Protein AF-A0A6J7KGW5-F1 (afdb_monomer_lite)

Structure (mmCIF, N/CA/C/O backbone):
data_AF-A0A6J7KGW5-F1
#
_entry.id   AF-A0A6J7KGW5-F1
#
loop_
_atom_site.group_PDB
_atom_site.id
_atom_site.type_symbol
_atom_site.label_atom_id
_atom_site.label_alt_id
_atom_site.label_comp_id
_atom_site.label_asym_id
_atom_site.label_entity_id
_atom_site.label_seq_id
_atom_site.pdbx_PDB_ins_code
_atom_site.Cartn_x
_atom_site.Cartn_y
_atom_site.Cartn_z
_atom_site.occupancy
_atom_site.B_iso_or_equiv
_atom_site.auth_seq_id
_atom_site.auth_comp_id
_atom_site.auth_asym_id
_atom_site.auth_atom_id
_atom_site.pdbx_PDB_model_num
ATOM 1 N N . MET A 1 1 ? -22.410 79.101 41.604 1.00 60.72 1 MET A N 1
ATOM 2 C CA . MET A 1 1 ? -22.962 78.493 40.372 1.00 60.72 1 MET A CA 1
ATOM 3 C C . MET A 1 1 ? -22.024 77.463 39.738 1.00 60.72 1 MET A C 1
ATOM 5 O O . MET A 1 1 ? -22.502 76.383 39.447 1.00 60.72 1 MET A O 1
ATOM 9 N N . ARG A 1 2 ? -20.712 77.717 39.563 1.00 76.88 2 ARG A N 1
ATOM 10 C CA . ARG A 1 2 ? -19.770 76.669 39.092 1.00 76.88 2 ARG A CA 1
ATOM 11 C C . ARG A 1 2 ? -19.649 75.485 40.059 1.00 76.88 2 ARG A C 1
ATOM 13 O O . ARG A 1 2 ? -19.943 74.375 39.657 1.00 76.88 2 ARG A O 1
ATOM 20 N N . ALA A 1 3 ? -19.387 75.747 41.342 1.00 75.19 3 ALA A N 1
ATOM 21 C CA . ALA A 1 3 ? -19.263 74.692 42.358 1.00 75.19 3 ALA A CA 1
ATOM 22 C C . ALA A 1 3 ? -20.483 73.750 42.424 1.00 75.19 3 ALA A C 1
ATOM 24 O O . ALA A 1 3 ? -20.328 72.540 42.461 1.00 75.19 3 ALA A O 1
ATOM 25 N N . THR A 1 4 ? -21.697 74.298 42.339 1.00 68.81 4 THR A N 1
ATOM 26 C CA . THR A 1 4 ? -22.945 73.517 42.325 1.00 68.81 4 THR A CA 1
ATOM 27 C C . THR A 1 4 ? -23.130 72.702 41.039 1.00 68.81 4 THR A C 1
ATOM 29 O O . THR A 1 4 ? -23.738 71.639 41.068 1.00 68.81 4 THR A O 1
ATOM 32 N N . VAL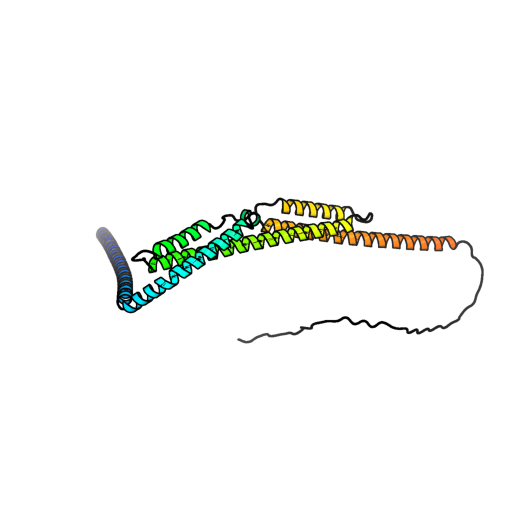 A 1 5 ? -22.616 73.185 39.902 1.00 78.00 5 VAL A N 1
ATOM 33 C CA . VAL A 1 5 ? -22.630 72.445 38.627 1.00 78.00 5 VAL A CA 1
ATOM 34 C C . VAL A 1 5 ? -21.581 71.332 38.6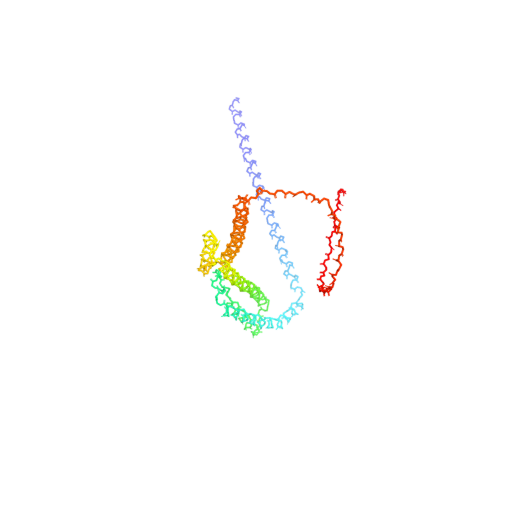39 1.00 78.00 5 VAL A C 1
ATOM 36 O O . VAL A 1 5 ? -21.865 70.229 38.177 1.00 78.00 5 VAL A O 1
ATOM 39 N N . ASP A 1 6 ? -20.406 71.587 39.212 1.00 76.69 6 ASP A N 1
ATOM 40 C CA . ASP A 1 6 ? -19.336 70.598 39.352 1.00 76.69 6 ASP A CA 1
ATOM 41 C C . ASP A 1 6 ? -19.744 69.473 40.316 1.00 76.69 6 ASP A C 1
ATOM 43 O O . ASP A 1 6 ? -19.546 68.296 40.016 1.00 76.69 6 ASP A O 1
ATOM 47 N N . GLU A 1 7 ? -20.404 69.814 41.426 1.00 75.25 7 GLU A N 1
ATOM 48 C CA . GLU A 1 7 ? -20.955 68.853 42.386 1.00 75.25 7 GLU A CA 1
ATOM 49 C C . GLU A 1 7 ? -22.089 68.015 41.773 1.00 75.25 7 GLU A C 1
ATOM 51 O O . GLU A 1 7 ? -22.083 66.789 41.886 1.00 75.25 7 GLU A O 1
ATOM 56 N N . ALA A 1 8 ? -23.008 68.639 41.025 1.00 77.81 8 ALA A N 1
ATOM 57 C CA . ALA A 1 8 ? -24.052 67.919 40.294 1.00 77.81 8 ALA A CA 1
ATOM 58 C C . ALA A 1 8 ? -23.476 66.997 39.199 1.00 77.81 8 ALA A C 1
ATOM 60 O O . ALA A 1 8 ? -23.967 65.886 38.996 1.00 77.81 8 ALA A O 1
ATOM 61 N N . SER A 1 9 ? -22.413 67.428 38.512 1.00 83.25 9 SER A N 1
ATOM 62 C CA . SER A 1 9 ? -21.695 66.623 37.517 1.00 83.25 9 SER A CA 1
ATOM 63 C C . SER A 1 9 ? -21.001 65.415 38.158 1.00 83.25 9 SER A C 1
ATOM 65 O O . SER A 1 9 ? -21.116 64.292 37.661 1.00 83.25 9 SER A O 1
ATOM 67 N N . ALA A 1 10 ? -20.345 65.614 39.306 1.00 81.38 10 ALA A N 1
ATOM 68 C CA . ALA A 1 10 ? -19.720 64.542 40.074 1.00 81.38 10 ALA A CA 1
ATOM 69 C C . ALA A 1 10 ? -20.755 63.532 40.597 1.00 81.38 10 ALA A C 1
ATOM 71 O O . ALA A 1 10 ? -20.559 62.326 40.441 1.00 81.38 10 ALA A O 1
ATOM 72 N N . ALA A 1 11 ? -21.883 64.009 41.135 1.00 81.50 11 ALA A N 1
ATOM 73 C CA . ALA A 1 11 ? -22.979 63.162 41.602 1.00 81.50 11 ALA A CA 1
ATOM 74 C C . ALA A 1 11 ? -23.603 62.344 40.460 1.00 81.50 11 ALA A C 1
ATOM 76 O O . ALA A 1 11 ? -23.827 61.143 40.613 1.00 81.50 11 ALA A O 1
ATOM 77 N N . ARG A 1 12 ? -23.812 62.953 39.284 1.00 87.06 12 ARG A N 1
ATOM 78 C CA . ARG A 1 12 ? -24.301 62.242 38.094 1.00 87.06 12 ARG A CA 1
ATOM 79 C C . ARG A 1 12 ? -23.320 61.164 37.638 1.00 87.06 12 ARG A C 1
ATOM 81 O O . ARG A 1 12 ? -23.732 60.039 37.390 1.00 87.06 12 ARG A O 1
ATOM 88 N N . LYS A 1 13 ? -22.020 61.471 37.594 1.00 87.19 13 LYS A N 1
ATOM 89 C CA . LYS A 1 13 ? -20.984 60.493 37.233 1.00 87.19 13 LYS A CA 1
ATOM 90 C C . LYS A 1 13 ? -20.915 59.329 38.231 1.00 87.19 13 LYS A C 1
ATOM 92 O O . LYS A 1 13 ? -20.698 58.192 37.816 1.00 87.19 13 LYS A O 1
ATOM 97 N N . ALA A 1 14 ? -21.108 59.601 39.523 1.00 80.94 14 ALA A N 1
ATOM 98 C CA . ALA A 1 14 ? -21.176 58.571 40.557 1.00 80.94 14 ALA A CA 1
ATOM 99 C C . ALA A 1 14 ? -22.422 57.681 40.400 1.00 80.94 14 ALA A C 1
ATOM 101 O O . ALA A 1 14 ? -22.305 56.460 40.477 1.00 80.94 14 ALA A O 1
ATOM 102 N N . LEU A 1 15 ? -23.586 58.274 40.108 1.00 83.19 15 LEU A N 1
ATOM 103 C CA . LEU A 1 15 ? -24.822 57.536 39.839 1.00 83.19 15 LEU A CA 1
ATOM 104 C C . LEU A 1 15 ? -24.700 56.669 38.579 1.00 83.19 15 LEU A C 1
ATOM 106 O O . LEU A 1 15 ? -25.031 55.488 38.628 1.00 83.19 15 LEU A O 1
ATOM 110 N N . ASP A 1 16 ? -24.156 57.213 37.487 1.00 87.12 16 ASP A N 1
ATOM 111 C CA . ASP A 1 16 ? -23.898 56.463 36.251 1.00 87.12 16 ASP A CA 1
ATOM 112 C C . ASP A 1 16 ? -22.932 55.287 36.505 1.00 87.12 16 ASP A C 1
ATOM 114 O O . ASP A 1 16 ? -23.096 54.206 35.940 1.00 87.12 16 ASP A O 1
ATOM 118 N N . GLY A 1 17 ? -21.933 55.468 37.378 1.00 84.69 17 GLY A N 1
ATOM 119 C CA . GLY A 1 17 ? -21.020 54.403 37.804 1.00 84.69 17 GLY A CA 1
ATOM 120 C C . GLY A 1 17 ? -21.699 53.311 38.642 1.00 84.69 17 GLY A C 1
ATOM 121 O O . GLY A 1 17 ? -21.445 52.121 38.431 1.00 84.69 17 GLY A O 1
ATOM 122 N N . ALA A 1 18 ? -22.591 53.697 39.558 1.00 79.44 18 ALA A N 1
ATOM 123 C CA . ALA A 1 18 ? -23.379 52.757 40.352 1.00 79.44 18 ALA A CA 1
ATOM 124 C C . ALA A 1 18 ? -24.372 51.972 39.477 1.00 79.44 18 ALA A C 1
ATOM 126 O O . ALA A 1 18 ? -24.459 50.754 39.614 1.00 79.44 18 ALA A O 1
ATOM 127 N N . LEU A 1 19 ? -25.050 52.639 38.532 1.00 81.31 19 LEU A N 1
ATOM 128 C CA . LEU A 1 19 ? -25.966 52.000 37.582 1.00 81.31 19 LEU A CA 1
ATOM 129 C C . LEU A 1 19 ? -25.245 50.977 36.699 1.00 81.31 19 LEU A C 1
ATOM 131 O O . LEU A 1 19 ? -25.707 49.845 36.619 1.00 81.31 19 LEU A O 1
ATOM 135 N N . ARG A 1 20 ? -24.069 51.306 36.140 1.00 84.00 20 ARG A N 1
ATOM 136 C CA . ARG A 1 20 ? -23.270 50.330 35.369 1.00 84.00 20 ARG A CA 1
ATOM 137 C C . ARG A 1 20 ? -22.837 49.125 36.205 1.00 84.00 20 ARG A C 1
ATOM 139 O O . ARG A 1 20 ? -22.854 48.006 35.706 1.00 84.00 20 ARG A O 1
ATOM 146 N N . THR A 1 21 ? -22.459 49.337 37.470 1.00 78.25 21 THR A N 1
ATOM 147 C CA . THR A 1 21 ? -22.111 48.235 38.387 1.00 78.25 21 THR A CA 1
ATOM 148 C C . THR A 1 21 ? -23.323 47.334 38.650 1.00 78.25 21 THR A C 1
ATOM 150 O O . THR A 1 21 ? -23.193 46.111 38.616 1.00 78.25 21 THR A O 1
ATOM 153 N N . ILE A 1 22 ? -24.507 47.921 38.866 1.00 78.88 22 ILE A N 1
ATOM 154 C CA . ILE A 1 22 ? -25.760 47.172 39.047 1.00 78.88 22 ILE A CA 1
ATOM 155 C C . ILE A 1 22 ? -26.104 46.390 37.771 1.00 78.88 22 ILE A C 1
ATOM 157 O O . ILE A 1 22 ? -26.318 45.187 37.861 1.00 78.88 22 ILE A O 1
ATOM 161 N N . GLU A 1 23 ? -26.069 47.020 36.592 1.00 84.44 23 GLU A N 1
ATOM 162 C CA . GLU A 1 23 ? -26.310 46.363 35.295 1.00 84.44 23 GLU A CA 1
ATOM 163 C C . GLU A 1 23 ? -25.348 45.188 35.053 1.00 84.44 23 GLU A C 1
ATOM 165 O O . GLU A 1 23 ? -25.766 44.112 34.619 1.00 84.44 23 GLU A O 1
ATOM 170 N N . GLN A 1 24 ? -24.063 45.356 35.385 1.00 85.00 24 GLN A N 1
ATOM 171 C CA . GLN A 1 24 ? -23.063 44.296 35.265 1.00 85.00 24 GLN A CA 1
ATOM 172 C C . GLN A 1 24 ? -23.335 43.136 36.235 1.00 85.00 24 GLN A C 1
ATOM 174 O O . GLN A 1 24 ? -23.212 41.974 35.847 1.00 85.00 24 GLN A O 1
ATOM 179 N N . HIS A 1 25 ? -23.729 43.425 37.480 1.00 85.06 25 HIS A N 1
ATOM 180 C CA . HIS A 1 25 ? -24.100 42.394 38.453 1.00 85.06 25 HIS A CA 1
ATOM 181 C C . HIS A 1 25 ? -25.365 41.633 38.034 1.00 85.06 25 HIS A C 1
ATOM 183 O O . HIS A 1 25 ? -25.385 40.408 38.141 1.00 85.06 25 HIS A O 1
ATOM 189 N N . THR A 1 26 ? -26.387 42.319 37.512 1.00 88.44 26 THR A N 1
ATOM 190 C CA . THR A 1 26 ? -27.606 41.673 36.999 1.00 88.44 26 THR A CA 1
ATOM 191 C C . THR A 1 26 ? -27.295 40.785 35.792 1.00 88.44 26 THR A C 1
ATOM 193 O O . THR A 1 26 ? -27.711 39.633 35.772 1.00 88.44 26 THR A O 1
ATOM 196 N N . SER A 1 27 ? -26.463 41.252 34.854 1.00 90.25 27 SER A N 1
ATOM 197 C CA . SER A 1 27 ? -26.022 40.457 33.697 1.00 90.25 27 SER A CA 1
ATOM 198 C C . SER A 1 27 ? -25.257 39.187 34.099 1.00 90.25 27 SER A C 1
ATOM 200 O O . SER A 1 27 ? -25.511 38.108 33.562 1.00 90.25 27 SER A O 1
ATOM 202 N N . MET A 1 28 ? -24.359 39.270 35.091 1.00 89.38 28 MET A N 1
ATOM 203 C CA . MET A 1 28 ? -23.680 38.079 35.621 1.00 89.38 28 MET A CA 1
ATOM 204 C C . MET A 1 28 ? -24.651 37.113 36.308 1.00 89.38 28 MET A C 1
ATOM 206 O O . MET A 1 28 ? -24.519 35.903 36.131 1.00 89.38 28 MET A O 1
ATOM 210 N N . ALA A 1 29 ? -25.624 37.624 37.069 1.00 90.94 29 ALA A N 1
ATOM 211 C CA . ALA A 1 29 ? -26.639 36.796 37.714 1.00 90.94 29 ALA A CA 1
ATOM 212 C C . ALA A 1 29 ? -27.518 36.066 36.680 1.00 90.94 29 ALA A C 1
ATOM 214 O O . ALA A 1 29 ? -27.768 34.871 36.835 1.00 90.94 29 ALA A O 1
ATOM 215 N N . ASP A 1 30 ? -27.903 36.737 35.590 1.00 91.50 30 ASP A N 1
ATOM 216 C CA . ASP A 1 30 ? -28.665 36.135 34.490 1.00 91.50 30 ASP A CA 1
ATOM 217 C C . ASP A 1 30 ? -27.866 35.032 33.779 1.00 91.50 30 ASP A C 1
ATOM 219 O O . ASP A 1 30 ? -28.397 33.951 33.514 1.00 91.50 30 ASP A O 1
ATOM 223 N N . GLN A 1 31 ? -26.569 35.251 33.525 1.00 89.81 31 GLN A N 1
ATOM 224 C CA . GLN A 1 31 ? -25.685 34.230 32.945 1.00 89.81 31 GLN A CA 1
ATOM 225 C C . GLN A 1 31 ? -25.512 33.020 33.870 1.00 89.81 31 GLN A C 1
ATOM 227 O O . GLN A 1 31 ? -25.557 31.877 33.411 1.00 89.81 31 GLN A O 1
ATOM 232 N N . GLN A 1 32 ? -25.341 33.249 35.175 1.00 90.06 32 GLN A N 1
ATOM 233 C CA . GLN A 1 32 ? -25.254 32.172 36.163 1.00 90.06 32 GLN A CA 1
ATOM 234 C C . GLN A 1 32 ? -26.563 31.381 36.247 1.00 90.06 32 GLN A C 1
ATOM 236 O O . GLN A 1 32 ? -26.523 30.153 36.305 1.00 90.06 32 GLN A O 1
ATOM 241 N N . PHE A 1 33 ? -27.717 32.053 36.194 1.00 90.69 33 PHE A N 1
ATOM 242 C CA . PHE A 1 33 ? -29.021 31.392 36.191 1.00 90.69 33 PHE A CA 1
ATOM 243 C C . PHE A 1 33 ? -29.258 30.584 34.908 1.00 90.69 33 PHE A C 1
ATOM 245 O O . PHE A 1 33 ? -29.738 29.452 34.976 1.00 90.69 33 PHE A O 1
ATOM 252 N N . ALA A 1 34 ? -28.881 31.123 33.743 1.00 90.81 34 ALA A N 1
ATOM 253 C CA . ALA A 1 34 ? -28.948 30.407 32.470 1.00 90.81 34 ALA A CA 1
ATOM 254 C C . ALA A 1 34 ? -28.090 29.133 32.500 1.00 90.81 34 ALA A C 1
ATOM 256 O O . ALA A 1 34 ? -28.594 28.049 32.205 1.00 90.81 34 ALA A O 1
ATOM 257 N N . ARG A 1 35 ? -26.840 29.241 32.966 1.00 87.12 35 ARG A N 1
ATOM 258 C CA . ARG A 1 35 ? -25.939 28.095 33.135 1.00 87.12 35 ARG A CA 1
ATOM 259 C C . ARG A 1 35 ? -26.492 27.064 34.120 1.00 87.12 35 ARG A C 1
ATOM 261 O O . ARG A 1 35 ? -26.498 25.878 33.813 1.00 87.12 35 ARG A O 1
ATOM 268 N N . ALA A 1 36 ? -27.016 27.497 35.266 1.00 85.00 36 ALA A N 1
ATOM 269 C CA . ALA A 1 36 ? -27.632 26.594 36.237 1.00 85.00 36 ALA A CA 1
ATOM 270 C C . ALA A 1 36 ? -28.849 25.858 35.648 1.00 85.00 36 ALA A C 1
ATOM 272 O O . ALA A 1 36 ? -29.070 24.685 35.941 1.00 85.00 36 ALA A O 1
ATOM 273 N N . ARG A 1 37 ? -29.633 26.519 34.787 1.00 90.44 37 ARG A N 1
ATOM 274 C CA . ARG A 1 37 ? -30.780 25.907 34.102 1.00 90.44 37 ARG A CA 1
ATOM 275 C C . ARG A 1 37 ? -30.350 24.893 33.039 1.00 90.44 37 ARG A C 1
ATOM 277 O O . ARG A 1 37 ? -31.006 23.858 32.907 1.00 90.44 37 ARG A O 1
ATOM 284 N N . GLU A 1 38 ? -29.269 25.158 32.309 1.00 86.88 38 GLU A N 1
ATOM 285 C CA . GLU A 1 38 ? -28.652 24.188 31.394 1.00 86.88 38 GLU A CA 1
ATOM 286 C C . GLU A 1 38 ? -28.118 22.969 32.156 1.00 86.88 38 GLU A C 1
ATOM 288 O O . GLU A 1 38 ? -28.452 21.839 31.804 1.00 86.88 38 GLU A O 1
ATOM 293 N N . GLU A 1 39 ? -27.380 23.189 33.248 1.00 82.38 39 GLU A N 1
ATOM 294 C CA . GLU A 1 39 ? -26.863 22.123 34.115 1.00 82.38 39 GLU A CA 1
ATOM 295 C C . GLU A 1 39 ? -28.003 21.279 34.715 1.00 82.38 39 GLU A C 1
ATOM 297 O O . GLU A 1 39 ? -27.936 20.050 34.693 1.00 82.38 39 GLU A O 1
ATOM 302 N N . LEU A 1 40 ? -29.095 21.908 35.168 1.00 84.25 40 LEU A N 1
ATOM 303 C CA . LEU A 1 40 ? -30.279 21.205 35.673 1.00 84.25 40 LEU A CA 1
ATOM 304 C C . LEU A 1 40 ? -30.985 20.399 34.573 1.00 84.25 40 LEU A C 1
ATOM 306 O O . LEU A 1 40 ? -31.406 19.271 34.813 1.00 84.25 40 LEU A O 1
ATOM 310 N N . THR A 1 41 ? -31.092 20.945 33.359 1.00 86.06 41 THR A N 1
ATOM 311 C CA . THR A 1 41 ? -31.700 20.240 32.217 1.00 86.06 41 THR A CA 1
ATOM 312 C C . THR A 1 41 ? -30.862 19.025 31.817 1.00 86.06 41 THR A C 1
ATOM 314 O O . THR A 1 41 ? -31.415 17.946 31.607 1.00 86.06 41 THR A O 1
ATOM 317 N N . ALA A 1 42 ? -29.534 19.162 31.778 1.00 77.69 42 ALA A N 1
ATOM 318 C CA . ALA A 1 42 ? -28.619 18.052 31.525 1.00 77.69 42 ALA A CA 1
ATOM 319 C C . ALA A 1 42 ? -28.695 16.984 32.631 1.00 77.69 42 ALA A C 1
ATOM 321 O O . ALA A 1 42 ? -28.723 15.786 32.342 1.00 77.69 42 ALA A O 1
ATOM 322 N N . ALA A 1 43 ? -28.795 17.402 33.897 1.00 75.62 43 ALA A N 1
ATOM 323 C CA . ALA A 1 43 ? -28.973 16.491 35.025 1.00 75.62 43 ALA A CA 1
ATOM 324 C C . ALA A 1 43 ? -30.314 15.738 34.956 1.00 75.62 43 ALA A C 1
ATOM 326 O O . ALA A 1 43 ? -30.339 14.528 35.172 1.00 75.62 43 ALA A O 1
ATOM 327 N N . GLN A 1 44 ? -31.406 16.423 34.599 1.00 83.00 44 GLN A N 1
ATOM 328 C CA . GLN A 1 44 ? -32.729 15.821 34.414 1.00 83.00 44 GLN A CA 1
ATOM 329 C C . GLN A 1 44 ? -32.704 14.771 33.295 1.00 83.00 44 GLN A C 1
ATOM 331 O O . GLN A 1 44 ? -33.137 13.643 33.504 1.00 83.00 44 GLN A O 1
ATOM 336 N N . GLN A 1 45 ? -32.121 15.102 32.138 1.00 77.56 45 GLN A N 1
ATOM 337 C CA . GLN A 1 45 ? -31.979 14.167 31.016 1.00 77.56 45 GLN A CA 1
ATOM 338 C C . GLN A 1 45 ? -31.144 12.935 31.391 1.00 77.56 45 GLN A C 1
ATOM 340 O O . GLN A 1 45 ? -31.488 11.814 31.017 1.00 77.56 45 GLN A O 1
ATOM 345 N N . SER A 1 46 ? -30.071 13.125 32.164 1.00 73.25 46 SER A N 1
ATOM 346 C CA . SER A 1 46 ? -29.262 12.024 32.696 1.00 73.25 46 SER A CA 1
ATOM 347 C C . SER A 1 46 ? -30.070 11.136 33.652 1.00 73.25 46 SER A C 1
ATOM 349 O O . SER A 1 46 ? -30.045 9.909 33.537 1.00 73.25 46 SER A O 1
ATOM 351 N N . ALA A 1 47 ? -30.851 11.737 34.554 1.00 69.44 47 ALA A N 1
ATOM 352 C CA . ALA A 1 47 ? -31.710 11.008 35.483 1.00 69.44 47 ALA A CA 1
ATOM 353 C C . ALA A 1 47 ? -32.810 10.213 34.759 1.00 69.44 47 ALA A C 1
ATOM 355 O O . ALA A 1 47 ? -33.018 9.041 35.077 1.00 69.44 47 ALA A O 1
ATOM 356 N N . ASP A 1 48 ? -33.457 10.804 33.753 1.00 73.94 48 ASP A N 1
ATOM 357 C CA . ASP A 1 48 ? -34.481 10.140 32.942 1.00 73.94 48 ASP A CA 1
ATOM 358 C C . ASP A 1 48 ? -33.891 8.969 32.142 1.00 73.94 48 ASP A C 1
ATOM 360 O O . ASP A 1 48 ? -34.504 7.904 32.058 1.00 73.94 48 ASP A O 1
ATOM 364 N N . ALA A 1 49 ? -32.665 9.107 31.625 1.00 69.62 49 ALA A N 1
ATOM 365 C CA . ALA A 1 49 ? -31.954 8.015 30.961 1.00 69.62 49 ALA A CA 1
ATOM 366 C C . ALA A 1 49 ? -31.640 6.855 31.926 1.00 69.62 49 ALA A C 1
ATOM 368 O O . ALA A 1 49 ? -31.821 5.684 31.577 1.00 69.62 49 ALA A O 1
ATOM 369 N N . VAL A 1 50 ? -31.222 7.160 33.160 1.00 70.94 50 VAL A N 1
ATOM 370 C CA . VAL A 1 50 ? -31.001 6.148 34.208 1.00 70.94 50 VAL A CA 1
ATOM 371 C C . VAL A 1 50 ? -32.317 5.472 34.603 1.00 70.94 50 VAL A C 1
ATOM 373 O O . VAL A 1 50 ? -32.359 4.246 34.718 1.00 70.94 50 VAL A O 1
ATOM 376 N N . ALA A 1 51 ? -33.398 6.238 34.763 1.00 70.94 51 ALA A N 1
ATOM 377 C CA . ALA A 1 51 ? -34.719 5.718 35.105 1.00 70.94 51 ALA A CA 1
ATOM 378 C C . ALA A 1 51 ? -35.286 4.820 33.994 1.00 70.94 51 ALA A C 1
ATOM 380 O O . ALA A 1 51 ? -35.761 3.722 34.281 1.00 70.94 51 ALA A O 1
ATOM 381 N N . ALA A 1 52 ? -35.164 5.225 32.727 1.00 73.94 52 ALA A N 1
ATOM 382 C CA . ALA A 1 52 ? -35.551 4.413 31.575 1.00 73.94 52 ALA A CA 1
ATOM 383 C C . ALA A 1 52 ? -34.725 3.117 31.486 1.00 73.94 52 ALA A C 1
ATOM 385 O O . ALA A 1 52 ? -35.275 2.039 31.257 1.00 73.94 52 ALA A O 1
ATOM 386 N N . GLY A 1 53 ? -33.416 3.190 31.753 1.00 66.69 53 GLY A N 1
ATOM 387 C CA . GLY A 1 53 ? -32.545 2.014 31.827 1.00 66.69 53 GLY A CA 1
ATOM 388 C C . GLY A 1 53 ? -32.874 1.074 32.995 1.00 66.69 53 GLY A C 1
ATOM 389 O O . GLY A 1 53 ? -32.663 -0.137 32.895 1.00 66.69 53 GLY A O 1
ATOM 390 N N . ALA A 1 54 ? -33.412 1.608 34.094 1.00 69.38 54 ALA A N 1
ATOM 391 C CA . ALA A 1 54 ? -33.863 0.836 35.249 1.00 69.38 54 ALA A CA 1
ATOM 392 C C . ALA A 1 54 ? -35.280 0.258 35.077 1.00 69.38 54 ALA A C 1
ATOM 394 O O . ALA A 1 54 ? -35.596 -0.759 35.694 1.00 69.38 54 ALA A O 1
ATOM 395 N N . ALA A 1 55 ? -36.118 0.862 34.229 1.00 72.00 55 ALA A N 1
ATOM 396 C CA . ALA A 1 55 ? -37.516 0.473 34.027 1.00 72.00 55 ALA A CA 1
ATOM 397 C C . ALA A 1 55 ? -37.690 -0.894 33.339 1.00 72.00 55 ALA A C 1
ATOM 399 O O . ALA A 1 55 ? -38.767 -1.489 33.414 1.00 72.00 55 ALA A O 1
ATOM 400 N N . HIS A 1 56 ? -36.640 -1.430 32.709 1.00 82.12 56 HIS A N 1
ATOM 401 C CA . HIS A 1 56 ? -36.709 -2.687 31.959 1.00 82.12 56 HIS A CA 1
ATOM 402 C C . HIS A 1 56 ? -35.665 -3.721 32.412 1.00 82.12 56 HIS A C 1
ATOM 404 O O . HIS A 1 56 ? -34.806 -4.135 31.627 1.00 82.12 56 HIS A O 1
ATOM 410 N N . PRO A 1 57 ? -35.747 -4.213 33.663 1.00 84.81 57 PRO A N 1
ATOM 411 C CA . PRO A 1 57 ? -34.824 -5.229 34.166 1.00 84.81 57 PRO A CA 1
ATOM 412 C C . PRO A 1 57 ? -34.881 -6.522 33.339 1.00 84.81 57 PRO A C 1
ATOM 414 O O . PRO A 1 57 ? -33.855 -7.170 33.158 1.00 84.81 57 PRO A O 1
ATOM 417 N N . ALA A 1 58 ? -36.047 -6.867 32.781 1.00 84.69 58 ALA A N 1
ATOM 418 C CA . ALA A 1 58 ? -36.203 -8.021 31.896 1.00 84.69 58 ALA A CA 1
ATOM 419 C C . ALA A 1 58 ? -35.349 -7.900 30.620 1.00 84.69 58 ALA A C 1
ATOM 421 O O . ALA A 1 58 ? -34.612 -8.832 30.304 1.00 84.69 58 ALA A O 1
ATOM 422 N N . LEU A 1 59 ? -35.367 -6.736 29.955 1.00 86.81 59 LEU A N 1
ATOM 423 C CA . LEU A 1 59 ? -34.537 -6.478 28.769 1.00 86.81 59 LEU A CA 1
ATOM 424 C C . LEU A 1 59 ? -33.048 -6.522 29.112 1.00 86.81 59 LEU A C 1
ATOM 426 O O . LEU A 1 59 ? -32.251 -7.069 28.358 1.00 86.81 59 LEU A O 1
ATOM 430 N N . ARG A 1 60 ? -32.658 -6.001 30.281 1.00 87.38 60 ARG A N 1
ATOM 431 C CA . ARG A 1 60 ? -31.258 -6.046 30.720 1.00 87.38 60 ARG A CA 1
ATOM 432 C C . ARG A 1 60 ? -30.787 -7.469 31.010 1.00 87.38 60 ARG A C 1
ATOM 434 O O . ARG A 1 60 ? -29.659 -7.815 30.676 1.00 87.38 60 ARG A O 1
ATOM 441 N N . VAL A 1 61 ? -31.632 -8.307 31.612 1.00 91.12 61 VAL A N 1
ATOM 442 C CA . VAL A 1 61 ? -31.325 -9.733 31.814 1.00 91.12 61 VAL A CA 1
ATOM 443 C C . VAL A 1 61 ? -31.182 -10.450 30.473 1.00 91.12 61 VAL A C 1
ATOM 445 O O . VAL A 1 61 ? -30.262 -11.248 30.313 1.00 91.12 61 VAL A O 1
ATOM 448 N N . GLU A 1 62 ? -32.052 -10.156 29.510 1.00 93.56 62 GLU A N 1
ATOM 449 C CA . GLU A 1 62 ? -31.970 -10.711 28.158 1.00 93.56 62 GLU A CA 1
ATOM 450 C C . GLU A 1 62 ? -30.685 -10.277 27.438 1.00 93.56 62 GLU A C 1
ATOM 452 O O . GLU A 1 62 ? -29.954 -11.127 26.936 1.00 93.56 62 GLU A O 1
ATOM 457 N N . GLN A 1 63 ? -30.336 -8.988 27.494 1.00 93.38 63 GLN A N 1
ATOM 458 C CA . GLN A 1 63 ? -29.087 -8.460 26.943 1.00 93.38 63 GLN A CA 1
ATOM 459 C C . GLN A 1 63 ? -27.857 -9.130 27.569 1.00 93.38 63 GLN A C 1
ATOM 461 O O . GLN A 1 63 ? -26.955 -9.559 26.856 1.00 93.38 63 GLN A O 1
ATOM 466 N N . LEU A 1 64 ? -27.813 -9.261 28.899 1.00 94.19 64 LEU A N 1
ATOM 467 C CA . LEU A 1 64 ? -26.694 -9.915 29.584 1.00 94.19 64 LEU A CA 1
ATOM 468 C C . LEU A 1 64 ? -26.595 -11.405 29.229 1.00 94.19 64 LEU A C 1
ATOM 470 O O . LEU A 1 64 ? -25.489 -11.926 29.118 1.00 94.19 64 LEU A O 1
ATOM 474 N N . ARG A 1 65 ? -27.728 -12.091 29.024 1.00 95.75 65 ARG A N 1
ATOM 475 C CA . ARG A 1 65 ? -27.738 -13.479 28.534 1.00 95.75 65 ARG A CA 1
ATOM 476 C C . ARG A 1 65 ? -27.217 -13.582 27.106 1.00 95.75 65 ARG A C 1
ATOM 478 O O . ARG A 1 65 ? -26.465 -14.508 26.828 1.00 95.75 65 ARG A O 1
ATOM 485 N N . ALA A 1 66 ? -27.586 -12.649 26.230 1.00 96.94 66 ALA A N 1
ATOM 486 C CA . ALA A 1 66 ? -27.065 -12.603 24.868 1.00 96.94 66 ALA A CA 1
ATOM 487 C C . ALA A 1 66 ? -25.542 -12.392 24.866 1.00 96.94 66 ALA A C 1
ATOM 489 O O . ALA A 1 66 ? -24.820 -13.161 24.235 1.00 96.94 66 ALA A O 1
ATOM 490 N N . LEU A 1 67 ? -25.044 -11.432 25.654 1.00 96.75 67 LEU A N 1
ATOM 491 C CA . LEU A 1 67 ? -23.605 -11.174 25.791 1.00 96.75 67 LEU A CA 1
ATOM 492 C C . LEU A 1 67 ? -22.838 -12.370 26.364 1.00 96.75 67 LEU A C 1
ATOM 494 O O . LEU A 1 67 ? -21.734 -12.649 25.910 1.00 96.75 67 LEU A O 1
ATOM 498 N N . ALA A 1 68 ? -23.424 -13.114 27.306 1.00 96.81 68 ALA A N 1
ATOM 499 C CA . ALA A 1 68 ? -22.794 -14.308 27.869 1.00 96.81 68 ALA A CA 1
ATOM 500 C C . ALA A 1 68 ? -22.543 -15.422 26.833 1.00 96.81 68 ALA A C 1
ATOM 502 O O . ALA A 1 68 ? -21.691 -16.279 27.055 1.00 96.81 68 ALA A O 1
ATOM 503 N N . VAL A 1 69 ? -23.280 -15.417 25.717 1.00 97.75 69 VAL A N 1
ATOM 504 C CA . VAL A 1 69 ? -23.094 -16.354 24.600 1.00 97.75 69 VAL A CA 1
ATOM 505 C C . VAL A 1 69 ? -22.196 -15.756 23.514 1.00 97.75 69 VAL A C 1
ATOM 507 O O . VAL A 1 69 ? -21.324 -16.450 22.999 1.00 97.75 69 VAL A O 1
ATOM 510 N N . ASP A 1 70 ? -22.396 -14.482 23.170 1.00 97.56 70 ASP A N 1
ATOM 511 C CA . ASP A 1 70 ? -21.705 -13.817 22.056 1.00 97.56 70 ASP A CA 1
ATOM 512 C C . ASP A 1 70 ? -20.242 -13.462 22.371 1.00 97.56 70 ASP A C 1
ATOM 514 O O . ASP A 1 70 ? -19.354 -13.707 21.552 1.00 97.56 70 ASP A O 1
ATOM 518 N N . VAL A 1 71 ? -19.960 -12.938 23.571 1.00 96.81 71 VAL A N 1
ATOM 519 C CA . VAL A 1 71 ? -18.616 -12.458 23.943 1.00 96.81 71 VAL A CA 1
ATOM 520 C C . VAL A 1 71 ? -17.552 -13.561 23.825 1.00 96.81 71 VAL A C 1
ATOM 522 O O . VAL A 1 71 ? -16.545 -13.306 23.167 1.00 96.81 71 VAL A O 1
ATOM 525 N N . PRO A 1 72 ? -17.737 -14.792 24.350 1.00 98.06 72 PRO A N 1
ATOM 526 C CA . PRO A 1 72 ? -16.749 -15.862 24.171 1.00 98.06 72 PRO A CA 1
ATOM 527 C C . PRO A 1 72 ? -16.450 -16.178 22.697 1.00 98.06 72 PRO A C 1
ATOM 529 O O . PRO A 1 72 ? -15.290 -16.313 22.314 1.00 98.06 72 PRO A O 1
ATOM 532 N N . GLN A 1 73 ? -17.479 -16.216 21.844 1.00 97.88 73 GLN A N 1
ATOM 533 C CA . GLN A 1 73 ? -17.315 -16.484 20.409 1.00 97.88 73 GLN A CA 1
ATOM 534 C C . GLN A 1 73 ? -16.579 -15.349 19.688 1.00 97.88 73 GLN A C 1
ATOM 536 O O . GLN A 1 73 ? -15.846 -15.576 18.724 1.00 97.88 73 GLN A O 1
ATOM 541 N N . ARG A 1 74 ? -16.797 -14.102 20.109 1.00 98.12 74 ARG A N 1
ATOM 542 C CA . ARG A 1 74 ? -16.066 -12.940 19.591 1.00 98.12 74 ARG A CA 1
ATOM 543 C C . ARG A 1 74 ? -14.612 -12.932 20.046 1.00 98.12 74 ARG A C 1
ATOM 545 O O . ARG A 1 74 ? -13.747 -12.671 19.220 1.00 98.12 74 ARG A O 1
ATOM 552 N N . VAL A 1 75 ? -14.330 -13.309 21.295 1.00 98.19 75 VAL A N 1
ATOM 553 C CA . VAL A 1 75 ? -12.953 -13.471 21.789 1.00 98.19 75 VAL A CA 1
ATOM 554 C C . VAL A 1 75 ? -12.196 -14.502 20.954 1.00 98.19 75 VAL A C 1
ATOM 556 O O . VAL A 1 75 ? -11.112 -14.196 20.466 1.00 98.19 75 VAL A O 1
ATOM 559 N N . GLU A 1 76 ? -12.766 -15.690 20.729 1.00 98.06 76 GLU A N 1
ATOM 560 C CA . GLU A 1 76 ? -12.133 -16.722 19.894 1.00 98.06 76 GLU A CA 1
ATOM 561 C C . GLU A 1 76 ? -11.812 -16.197 18.487 1.00 98.06 76 GLU A C 1
ATOM 563 O O . GLU A 1 76 ? -10.691 -16.359 18.001 1.00 98.06 76 GLU A O 1
ATOM 568 N N . ARG A 1 77 ? -12.766 -15.501 17.851 1.00 98.25 77 ARG A N 1
ATOM 569 C CA . ARG A 1 77 ? -12.560 -14.874 16.536 1.00 98.25 77 ARG A CA 1
ATOM 570 C C . ARG A 1 77 ? -11.467 -13.807 16.559 1.00 98.25 77 ARG A C 1
ATOM 572 O O . ARG A 1 77 ? -10.627 -13.802 15.665 1.00 98.25 77 ARG A O 1
ATOM 579 N N . ALA A 1 78 ? -11.458 -12.934 17.564 1.00 97.75 78 ALA A N 1
ATOM 580 C CA . ALA A 1 78 ? -10.459 -11.879 17.707 1.00 97.75 78 ALA A CA 1
ATOM 581 C C . ALA A 1 78 ? -9.047 -12.452 17.909 1.00 97.75 78 ALA A C 1
ATOM 583 O O . ALA A 1 78 ? -8.094 -11.949 17.321 1.00 97.75 78 ALA A O 1
ATOM 584 N N . VAL A 1 79 ? -8.902 -13.537 18.678 1.00 98.31 79 VAL A N 1
ATOM 585 C CA . VAL A 1 79 ? -7.611 -14.219 18.866 1.00 98.31 79 VAL A CA 1
ATOM 586 C C . VAL A 1 79 ? -7.122 -14.849 17.562 1.00 98.31 79 VAL A C 1
ATOM 588 O O . VAL A 1 79 ? -5.964 -14.656 17.199 1.00 98.31 79 VAL A O 1
ATOM 591 N N . VAL A 1 80 ? -7.997 -15.547 16.829 1.00 98.31 80 VAL A N 1
ATOM 592 C CA . VAL A 1 80 ? -7.656 -16.129 15.517 1.00 98.31 80 VAL A CA 1
ATOM 593 C C . VAL A 1 80 ? -7.243 -15.044 14.520 1.00 98.31 80 VAL A C 1
ATOM 595 O O . VAL A 1 80 ? -6.260 -15.214 13.801 1.00 98.31 80 VAL A O 1
ATOM 598 N N . GLU A 1 81 ? -7.963 -13.922 14.489 1.00 98.31 81 GLU A N 1
ATOM 599 C CA . GLU A 1 81 ? -7.628 -12.779 13.637 1.00 98.31 81 GLU A CA 1
ATOM 600 C C . GLU A 1 81 ? -6.268 -12.177 14.018 1.00 98.31 81 GLU A C 1
ATOM 602 O O . GLU A 1 81 ? -5.435 -11.935 13.147 1.00 98.31 81 GLU A O 1
ATOM 607 N N . ALA A 1 82 ? -5.998 -11.992 15.312 1.00 98.31 82 ALA A N 1
ATOM 608 C CA . ALA A 1 82 ? -4.708 -11.499 15.780 1.00 98.31 82 ALA A CA 1
ATOM 609 C C . ALA A 1 82 ? -3.554 -12.441 15.393 1.00 98.31 82 ALA A C 1
ATOM 611 O O . ALA A 1 82 ? -2.519 -11.980 14.915 1.00 98.31 82 ALA A O 1
ATOM 612 N N . ASP A 1 83 ? -3.743 -13.757 15.531 1.00 98.25 83 ASP A N 1
ATOM 613 C CA . ASP A 1 83 ? -2.758 -14.760 15.113 1.00 98.25 83 ASP A CA 1
ATOM 614 C C . ASP A 1 83 ? -2.526 -14.730 13.591 1.00 98.25 83 ASP A C 1
ATOM 616 O O . ASP A 1 83 ? -1.385 -14.844 13.133 1.00 98.25 83 ASP A O 1
ATOM 620 N N . ALA A 1 84 ? -3.577 -14.506 12.794 1.00 98.25 84 ALA A N 1
ATOM 621 C CA . ALA A 1 84 ? -3.465 -14.358 11.345 1.00 98.25 84 ALA A CA 1
ATOM 622 C C . ALA A 1 84 ? -2.659 -13.108 10.948 1.00 98.25 84 ALA A C 1
ATOM 624 O O . ALA A 1 84 ? -1.737 -13.211 10.133 1.00 98.25 84 ALA A O 1
ATOM 625 N N . ILE A 1 85 ? -2.949 -11.951 11.557 1.00 98.06 85 ILE A N 1
ATOM 626 C CA . ILE A 1 85 ? -2.207 -10.704 11.305 1.00 98.06 85 ILE A CA 1
ATOM 627 C C . ILE A 1 85 ? -0.745 -10.869 11.745 1.00 98.06 85 ILE A C 1
ATOM 629 O O . ILE A 1 85 ? 0.170 -10.520 10.998 1.00 98.06 85 ILE A O 1
ATOM 633 N N . GLN A 1 86 ? -0.491 -11.466 12.914 1.00 98.19 86 GLN A N 1
ATOM 634 C CA . GLN A 1 86 ? 0.869 -11.751 13.381 1.00 98.19 86 GLN A CA 1
ATOM 635 C C . GLN A 1 86 ? 1.622 -12.679 12.412 1.00 98.19 86 GLN A C 1
ATOM 637 O O . GLN A 1 86 ? 2.817 -12.489 12.158 1.00 98.19 86 GLN A O 1
ATOM 642 N N . GLY A 1 87 ? 0.930 -13.661 11.827 1.00 98.12 87 GLY A N 1
ATOM 643 C CA . GLY A 1 87 ? 1.465 -14.509 10.766 1.00 98.12 87 GLY A CA 1
ATOM 644 C C . GLY A 1 87 ? 1.860 -13.716 9.515 1.00 98.12 87 GLY A C 1
ATOM 645 O O . GLY A 1 87 ? 2.949 -13.931 8.977 1.00 98.12 87 GLY A O 1
ATOM 646 N N . GLN A 1 88 ? 1.038 -12.755 9.079 1.00 98.19 88 GLN A N 1
ATOM 647 C CA . GLN A 1 88 ? 1.362 -11.866 7.953 1.00 98.19 88 GLN A CA 1
ATOM 648 C C . GLN A 1 88 ? 2.594 -10.997 8.241 1.00 98.19 88 GLN A C 1
ATOM 650 O O . GLN A 1 88 ? 3.515 -10.956 7.424 1.00 98.19 88 GLN A O 1
ATOM 655 N N . VAL A 1 89 ? 2.653 -10.374 9.423 1.00 97.81 89 VAL A N 1
ATOM 656 C CA . VAL A 1 89 ? 3.808 -9.578 9.880 1.00 97.81 89 VAL A CA 1
ATOM 657 C C . VAL A 1 89 ? 5.091 -10.417 9.857 1.00 97.81 89 VAL A C 1
ATOM 659 O O . VAL A 1 89 ? 6.120 -9.973 9.354 1.00 97.81 89 VAL A O 1
ATOM 662 N N . SER A 1 90 ? 5.025 -11.661 10.341 1.00 97.38 90 SER A N 1
ATOM 663 C CA . SER A 1 90 ? 6.190 -12.557 10.418 1.00 97.38 90 SER A CA 1
ATOM 664 C C . SER A 1 90 ? 6.644 -13.081 9.050 1.00 97.38 90 SER A C 1
ATOM 666 O O . SER A 1 90 ? 7.826 -13.360 8.858 1.00 97.38 90 SER A O 1
ATOM 668 N N . THR A 1 91 ? 5.720 -13.234 8.097 1.00 98.38 91 THR A N 1
ATOM 669 C CA . THR A 1 91 ? 6.014 -13.731 6.739 1.00 98.38 91 THR A CA 1
ATOM 670 C C . THR A 1 91 ? 6.522 -12.642 5.797 1.00 98.38 91 THR A C 1
ATOM 672 O O . THR A 1 91 ? 7.199 -12.967 4.824 1.00 98.38 91 THR A O 1
ATOM 675 N N . HIS A 1 92 ? 6.271 -11.364 6.102 1.00 98.19 92 HIS A N 1
ATOM 676 C CA . HIS A 1 92 ? 6.666 -10.224 5.267 1.00 98.19 92 HIS A CA 1
ATOM 677 C C . HIS A 1 92 ? 7.579 -9.237 6.016 1.00 98.19 92 HIS A C 1
ATOM 679 O O . HIS A 1 92 ? 7.286 -8.038 6.053 1.00 98.19 92 HIS A O 1
ATOM 685 N N . PRO A 1 93 ? 8.715 -9.685 6.592 1.00 97.88 93 PRO A N 1
ATOM 686 C CA . PRO A 1 93 ? 9.564 -8.820 7.409 1.00 97.88 93 PRO A CA 1
ATOM 687 C C . PRO A 1 93 ? 10.098 -7.611 6.627 1.00 97.88 93 PRO A C 1
ATOM 689 O O . PRO A 1 93 ? 10.184 -6.524 7.186 1.00 97.88 93 PRO A O 1
ATOM 692 N N . ALA A 1 94 ? 10.383 -7.767 5.329 1.00 96.75 94 ALA A N 1
ATOM 693 C CA . ALA A 1 94 ? 10.856 -6.681 4.467 1.00 96.75 94 ALA A CA 1
ATOM 694 C C . ALA A 1 94 ? 9.800 -5.590 4.214 1.00 96.75 94 ALA A C 1
ATOM 696 O O . ALA A 1 94 ? 10.148 -4.425 4.088 1.00 96.75 94 ALA A O 1
ATOM 697 N N . ALA A 1 95 ? 8.506 -5.926 4.175 1.00 97.50 95 ALA A N 1
ATOM 698 C CA . ALA A 1 95 ? 7.457 -4.911 4.063 1.00 97.50 95 ALA A CA 1
ATOM 699 C C . ALA A 1 95 ? 7.327 -4.108 5.368 1.00 97.50 95 ALA A C 1
ATOM 701 O O . ALA A 1 95 ? 7.121 -2.895 5.347 1.00 97.50 95 ALA A O 1
ATOM 702 N N . MET A 1 96 ? 7.499 -4.778 6.512 1.00 98.00 96 MET A N 1
ATOM 703 C CA . MET A 1 96 ? 7.353 -4.160 7.830 1.00 98.00 96 MET A CA 1
ATOM 704 C C . MET A 1 96 ? 8.467 -3.158 8.155 1.00 98.00 96 MET A C 1
ATOM 706 O O . MET A 1 96 ? 8.226 -2.242 8.935 1.00 98.00 96 MET A O 1
ATOM 710 N N . THR A 1 97 ? 9.654 -3.259 7.541 1.00 97.50 97 THR A N 1
ATOM 711 C CA . THR A 1 97 ? 10.742 -2.283 7.763 1.00 97.50 97 THR A CA 1
ATOM 712 C C . THR A 1 97 ? 10.418 -0.878 7.257 1.00 97.50 97 THR A C 1
ATOM 714 O O . THR A 1 97 ? 11.075 0.071 7.671 1.00 97.50 97 THR A O 1
ATOM 717 N N . PHE A 1 98 ? 9.421 -0.731 6.378 1.00 96.44 98 PHE A N 1
ATOM 718 C CA . PHE A 1 98 ? 8.984 0.565 5.847 1.00 96.44 98 PHE A CA 1
ATOM 719 C C . PHE A 1 98 ? 7.850 1.204 6.656 1.00 96.44 98 PHE A C 1
ATOM 721 O O . PHE A 1 98 ? 7.444 2.332 6.367 1.00 96.44 98 PHE A O 1
ATOM 728 N N . LEU A 1 99 ? 7.319 0.505 7.662 1.00 96.75 99 LEU A N 1
ATOM 729 C CA . LEU A 1 99 ? 6.354 1.087 8.583 1.00 96.75 99 LEU A CA 1
ATOM 730 C C . LEU A 1 99 ? 7.078 1.931 9.631 1.00 96.75 99 LEU A C 1
ATOM 732 O O . LEU A 1 99 ? 8.035 1.482 10.255 1.00 96.75 99 LEU A O 1
ATOM 736 N N . ALA A 1 100 ? 6.574 3.145 9.864 1.00 96.12 100 ALA A N 1
ATOM 737 C CA . ALA A 1 100 ? 7.057 3.991 10.955 1.00 96.12 100 ALA A CA 1
ATOM 738 C C . ALA A 1 100 ? 6.778 3.357 12.329 1.00 96.12 100 ALA A C 1
ATOM 740 O O . ALA A 1 100 ? 7.587 3.469 13.246 1.00 96.12 100 ALA A O 1
ATOM 741 N N . GLU A 1 101 ? 5.638 2.678 12.450 1.00 96.69 101 GLU A N 1
ATOM 742 C CA . GLU A 1 101 ? 5.237 1.932 13.635 1.00 96.69 101 GLU A CA 1
ATOM 743 C C . GLU A 1 101 ? 4.556 0.639 13.186 1.00 96.69 101 GLU A C 1
ATOM 745 O O . GLU A 1 101 ? 3.587 0.660 12.421 1.00 96.69 101 GLU A O 1
ATOM 750 N N . VAL A 1 102 ? 5.091 -0.495 13.637 1.00 96.62 102 VAL A N 1
ATOM 751 C CA . VAL A 1 102 ? 4.461 -1.797 13.417 1.00 96.62 102 VAL A CA 1
ATOM 752 C C . VAL A 1 102 ? 3.301 -1.918 14.410 1.00 96.62 102 VAL A C 1
ATOM 754 O O . VAL A 1 102 ? 3.531 -1.717 15.603 1.00 96.62 102 VAL A O 1
ATOM 757 N N . PRO A 1 103 ? 2.072 -2.240 13.965 1.00 96.81 103 PRO A N 1
ATOM 758 C CA . PRO A 1 103 ? 0.938 -2.384 14.872 1.00 96.81 103 PRO A CA 1
ATOM 759 C C . PRO A 1 103 ? 1.223 -3.390 15.998 1.00 96.81 103 PRO A C 1
ATOM 761 O O . PRO A 1 103 ? 1.708 -4.490 15.730 1.00 96.81 103 PRO A O 1
ATOM 764 N N . ASP A 1 104 ? 0.873 -3.051 17.245 1.00 97.62 104 ASP A N 1
ATOM 765 C CA . ASP A 1 104 ? 1.010 -3.963 18.391 1.00 97.62 104 ASP A CA 1
ATOM 766 C C . ASP A 1 104 ? -0.106 -5.022 18.414 1.00 97.62 104 ASP A C 1
ATOM 768 O O . ASP A 1 104 ? -1.036 -5.007 19.224 1.00 97.62 104 ASP A O 1
ATOM 772 N N . VAL A 1 105 ? -0.012 -5.971 17.485 1.00 98.00 105 VAL A N 1
ATOM 773 C CA . VAL A 1 105 ? -0.939 -7.106 17.381 1.00 98.00 105 VAL A CA 1
ATOM 774 C C . VAL A 1 105 ? -0.871 -7.985 18.635 1.00 98.00 105 VAL A C 1
ATOM 776 O O . VAL A 1 105 ? -1.881 -8.554 19.050 1.00 98.00 105 VAL A O 1
ATOM 779 N N . SER A 1 106 ? 0.297 -8.064 19.281 1.00 97.69 106 SER A N 1
ATOM 780 C CA . SER A 1 106 ? 0.506 -8.868 20.488 1.00 97.69 106 SER A CA 1
ATOM 781 C C . SER A 1 106 ? -0.244 -8.316 21.705 1.00 97.69 106 SER A C 1
ATOM 783 O O . SER A 1 106 ? -0.849 -9.090 22.457 1.00 97.69 106 SER A O 1
ATOM 785 N N . GLY A 1 107 ? -0.272 -6.990 21.859 1.00 98.00 107 GLY A N 1
ATOM 786 C CA . GLY A 1 107 ? -1.053 -6.290 22.871 1.00 98.00 107 GLY A CA 1
ATOM 787 C C . GLY A 1 107 ? -2.549 -6.489 22.657 1.00 98.00 107 GLY A C 1
ATOM 788 O O . GLY A 1 107 ? -3.239 -6.930 23.575 1.00 98.00 107 GLY A O 1
ATOM 789 N N . LEU A 1 108 ? -3.032 -6.293 21.424 1.00 98.06 108 LEU A N 1
ATOM 790 C CA . LEU A 1 108 ? -4.442 -6.505 21.062 1.00 98.06 108 LEU A CA 1
ATOM 791 C C . LEU A 1 108 ? -4.896 -7.954 21.293 1.00 98.06 108 LEU A C 1
ATOM 793 O O . LEU A 1 108 ? -5.980 -8.203 21.821 1.00 98.06 108 LEU A O 1
ATOM 797 N N . ARG A 1 109 ? -4.045 -8.929 20.950 1.00 98.06 109 ARG A N 1
ATOM 798 C CA . ARG A 1 109 ? -4.292 -10.347 21.240 1.00 98.06 109 ARG A CA 1
ATOM 799 C C . ARG A 1 109 ? -4.393 -10.601 22.741 1.00 98.06 109 ARG A C 1
ATOM 801 O O . ARG A 1 109 ? -5.297 -11.303 23.186 1.00 98.06 109 ARG A O 1
ATOM 808 N N . SER A 1 110 ? -3.451 -10.061 23.513 1.00 98.06 110 SER A N 1
ATOM 809 C CA . SER A 1 110 ? -3.411 -10.232 24.969 1.00 98.06 110 SER A CA 1
ATOM 810 C C . SER A 1 110 ? -4.639 -9.617 25.638 1.00 98.06 110 SER A C 1
ATOM 812 O O . SER A 1 110 ? -5.188 -10.205 26.567 1.00 98.06 110 SER A O 1
ATOM 814 N N . GLU A 1 111 ? -5.114 -8.478 25.131 1.00 97.94 111 GLU A N 1
ATOM 815 C CA . GLU A 1 111 ? -6.356 -7.849 25.573 1.00 97.94 111 GLU A CA 1
ATOM 816 C C . GLU A 1 111 ? -7.576 -8.740 25.298 1.00 97.94 111 GLU A C 1
ATOM 818 O O . GLU A 1 111 ? -8.352 -9.003 26.217 1.00 97.94 111 GLU A O 1
ATOM 823 N N . ALA A 1 112 ? -7.709 -9.286 24.083 1.00 97.75 112 ALA A N 1
ATOM 824 C CA . ALA A 1 112 ? -8.800 -10.202 23.743 1.00 97.75 112 ALA A CA 1
ATOM 825 C C . ALA A 1 112 ? -8.799 -11.468 24.624 1.00 97.75 112 ALA A C 1
ATOM 827 O O . ALA A 1 112 ? -9.846 -11.859 25.144 1.00 97.75 112 ALA A O 1
ATOM 828 N N . VAL A 1 113 ? -7.629 -12.077 24.857 1.00 98.25 113 VAL A N 1
ATOM 829 C CA . VAL A 1 113 ? -7.486 -13.223 25.777 1.00 98.25 113 VAL A CA 1
ATOM 830 C C . VAL A 1 113 ? -7.888 -12.833 27.201 1.00 98.25 113 VAL A C 1
ATOM 832 O O . VAL A 1 113 ? -8.662 -13.550 27.830 1.00 98.25 113 VAL A O 1
ATOM 835 N N . GLY A 1 114 ? -7.445 -11.668 27.684 1.00 97.69 114 GLY A N 1
ATOM 836 C CA . GLY A 1 114 ? -7.817 -11.161 29.005 1.00 97.69 114 GLY A CA 1
ATOM 837 C C . GLY A 1 114 ? -9.326 -10.942 29.166 1.00 97.69 114 GLY A C 1
ATOM 838 O O . GLY A 1 114 ? -9.879 -11.215 30.235 1.00 97.69 114 GLY A O 1
ATOM 839 N N . VAL A 1 115 ? -10.019 -10.512 28.104 1.00 97.44 115 VAL A N 1
ATOM 840 C CA . VAL A 1 115 ? -11.490 -10.448 28.079 1.00 97.44 115 VAL A CA 1
ATOM 841 C C . VAL A 1 115 ? -12.106 -11.847 28.189 1.00 97.44 115 VAL A C 1
ATOM 843 O O . VAL A 1 115 ? -13.055 -12.027 28.954 1.00 97.44 115 VAL A O 1
ATOM 846 N N . GLY A 1 116 ? -11.560 -12.839 27.478 1.00 97.44 116 GLY A N 1
ATOM 847 C CA . GLY A 1 116 ? -11.986 -14.240 27.567 1.00 97.44 116 GLY A CA 1
ATOM 848 C C . GLY A 1 116 ? -11.846 -14.824 28.972 1.00 97.44 116 GLY A C 1
ATOM 849 O O . GLY A 1 116 ? -12.799 -15.395 29.505 1.00 97.44 116 GLY A O 1
ATOM 850 N N . ASP A 1 117 ? -10.700 -14.604 29.615 1.00 97.75 117 ASP A N 1
ATOM 851 C CA . ASP A 1 117 ? -10.451 -15.051 30.988 1.00 97.75 117 ASP A CA 1
ATOM 852 C C . ASP A 1 117 ? -11.437 -14.398 31.974 1.00 97.75 117 ASP A C 1
ATOM 854 O O . ASP A 1 117 ? -12.020 -15.063 32.836 1.00 97.75 117 ASP A O 1
ATOM 858 N N . ALA A 1 118 ? -11.689 -13.093 31.819 1.00 96.94 118 ALA A N 1
ATOM 859 C CA . ALA A 1 118 ? -12.638 -12.356 32.651 1.00 96.94 118 ALA A CA 1
ATOM 860 C C . ALA A 1 118 ? -14.104 -12.768 32.410 1.00 96.94 118 ALA A C 1
ATOM 862 O O . ALA A 1 118 ? -14.920 -12.715 33.338 1.00 96.94 118 ALA A O 1
ATOM 863 N N . ALA A 1 119 ? -14.446 -13.209 31.197 1.00 96.25 119 ALA A N 1
ATOM 864 C CA . ALA A 1 119 ? -15.754 -13.773 30.866 1.00 96.25 119 ALA A CA 1
ATOM 865 C C . ALA A 1 119 ? -16.020 -15.112 31.583 1.00 96.25 119 ALA A C 1
ATOM 867 O O . ALA A 1 119 ? -17.177 -15.459 31.814 1.00 96.25 119 ALA A O 1
ATOM 868 N N . GLY A 1 120 ? -14.970 -15.834 31.994 1.00 95.88 120 GLY A N 1
ATOM 869 C CA . GLY A 1 120 ? -15.068 -17.080 32.764 1.00 95.88 120 GLY A CA 1
ATOM 870 C C . GLY A 1 120 ? -15.339 -16.903 34.265 1.00 95.88 120 GLY A C 1
ATOM 871 O O . GLY A 1 120 ? -15.533 -17.890 34.979 1.00 95.88 120 GLY A O 1
ATOM 872 N N . LEU A 1 121 ? -15.351 -15.668 34.780 1.00 96.88 121 LEU A N 1
ATOM 873 C CA . LEU A 1 121 ? -15.613 -15.396 36.196 1.00 96.88 121 LEU A CA 1
ATOM 874 C C . LEU A 1 121 ? -17.053 -15.766 36.597 1.00 96.88 121 LEU A C 1
ATOM 876 O O . LEU A 1 121 ? -17.970 -15.786 35.786 1.00 96.88 121 LEU A O 1
ATOM 880 N N . ALA A 1 122 ? -17.302 -15.980 37.893 1.00 96.88 122 ALA A N 1
ATOM 881 C CA . ALA A 1 122 ? -18.645 -16.327 38.381 1.00 96.88 122 ALA A CA 1
ATOM 882 C C . ALA A 1 122 ? -19.696 -15.217 38.154 1.00 96.88 122 ALA A C 1
ATOM 884 O O . ALA A 1 122 ? -20.894 -15.491 38.079 1.00 96.88 122 ALA A O 1
ATOM 885 N N . LYS A 1 123 ? -19.259 -13.952 38.088 1.00 94.56 123 LYS A N 1
ATOM 886 C CA . LYS A 1 123 ? -20.102 -12.777 37.813 1.00 94.56 123 LYS A CA 1
ATOM 887 C C . LYS A 1 123 ? -19.374 -11.824 36.859 1.00 94.56 123 LYS A C 1
ATOM 889 O O . LYS A 1 123 ? -18.853 -10.804 37.317 1.00 94.56 123 LYS A O 1
ATOM 894 N N . PRO A 1 124 ? -19.296 -12.151 35.560 1.00 95.50 124 PRO A N 1
ATOM 895 C CA . PRO A 1 124 ? -18.548 -11.346 34.610 1.00 95.50 124 PRO A CA 1
ATOM 896 C C . PRO A 1 124 ? -19.194 -9.970 34.423 1.00 95.50 124 PRO A C 1
ATOM 898 O O . PRO A 1 124 ? -20.425 -9.867 34.344 1.00 95.50 124 PRO A O 1
ATOM 901 N N . PRO A 1 125 ? -18.400 -8.894 34.317 1.00 96.12 125 PRO A N 1
ATOM 902 C CA . PRO A 1 125 ? -18.912 -7.566 34.010 1.00 96.12 125 PRO A CA 1
ATOM 903 C C . PRO A 1 125 ? -19.200 -7.430 32.502 1.00 96.12 125 PRO A C 1
ATOM 905 O O . PRO A 1 125 ? -18.559 -6.634 31.822 1.00 96.12 125 PRO A O 1
ATOM 908 N N . TRP A 1 126 ? -20.169 -8.193 31.979 1.00 94.50 126 TRP A N 1
ATOM 909 C CA . TRP A 1 126 ? -20.419 -8.380 30.537 1.00 94.50 126 TRP A CA 1
ATOM 910 C C . TRP A 1 126 ? -20.434 -7.097 29.700 1.00 94.50 126 TRP A C 1
ATOM 912 O O . TRP A 1 126 ? -19.825 -7.068 28.642 1.00 94.50 126 TRP A O 1
ATOM 922 N N . LEU A 1 127 ? -21.070 -6.023 30.180 1.00 93.19 127 LEU A N 1
ATOM 923 C CA . LEU A 1 127 ? -21.125 -4.749 29.447 1.00 93.19 127 LEU A CA 1
ATOM 924 C C . LEU A 1 127 ? -19.747 -4.088 29.293 1.00 93.19 127 LEU A C 1
ATOM 926 O O . LEU A 1 127 ? -19.461 -3.482 28.267 1.00 93.19 127 LEU A O 1
ATOM 930 N N . ARG A 1 128 ? -18.888 -4.196 30.313 1.00 95.75 128 ARG A N 1
ATOM 931 C CA . ARG A 1 128 ? -17.515 -3.682 30.241 1.00 95.75 128 ARG A CA 1
ATOM 932 C C . ARG A 1 128 ? -16.675 -4.543 29.302 1.00 95.75 128 ARG A C 1
ATOM 934 O O . ARG A 1 128 ? -15.937 -3.993 28.497 1.00 95.75 128 ARG A O 1
ATOM 941 N N . LEU A 1 129 ? -16.810 -5.866 29.410 1.00 96.50 129 LEU A N 1
ATOM 942 C CA . LEU A 1 129 ? -16.097 -6.821 28.560 1.00 96.50 129 LEU A CA 1
ATOM 943 C C . LEU A 1 129 ? -16.450 -6.639 27.080 1.00 96.50 129 LEU A C 1
ATOM 945 O O . LEU A 1 129 ? -15.556 -6.645 26.246 1.00 96.50 129 LEU A O 1
ATOM 949 N N . ASP A 1 130 ? -17.727 -6.412 26.769 1.00 96.81 130 ASP A N 1
ATOM 950 C CA . ASP A 1 130 ? -18.202 -6.123 25.413 1.00 96.81 130 ASP A CA 1
ATOM 951 C C . ASP A 1 130 ? -17.544 -4.864 24.822 1.00 96.81 130 ASP A C 1
ATOM 953 O O . ASP A 1 130 ? -17.022 -4.900 23.709 1.00 96.81 130 ASP A O 1
ATOM 957 N N . SER A 1 131 ? -17.479 -3.775 25.599 1.00 95.44 131 SER A N 1
ATOM 958 C CA . SER A 1 131 ? -16.800 -2.537 25.185 1.00 95.44 131 SER A CA 1
ATOM 959 C C . SER A 1 131 ? -15.301 -2.743 24.951 1.00 95.44 131 SER A C 1
ATOM 961 O O . SER A 1 131 ? -14.778 -2.290 23.939 1.00 95.44 131 SER A O 1
ATOM 963 N N . GLN A 1 132 ? -14.613 -3.439 25.863 1.00 97.31 132 GLN A N 1
ATOM 964 C CA . GLN A 1 132 ? -13.177 -3.725 25.733 1.00 97.31 132 GLN A CA 1
ATOM 965 C C . GLN A 1 132 ? -12.889 -4.604 24.510 1.00 97.31 132 GLN A C 1
ATOM 967 O O . GLN A 1 132 ? -11.970 -4.335 23.744 1.00 97.31 132 GLN A O 1
ATOM 972 N N . LEU A 1 133 ? -13.719 -5.623 24.275 1.00 97.44 133 LEU A N 1
ATOM 973 C CA . LEU A 1 133 ? -13.586 -6.478 23.101 1.00 97.44 133 LEU A CA 1
ATOM 974 C C . LEU A 1 133 ? -13.826 -5.708 21.802 1.00 97.44 133 LEU A C 1
ATOM 976 O O . LEU A 1 133 ? -13.085 -5.900 20.844 1.00 97.44 133 LEU A O 1
ATOM 980 N N . ALA A 1 134 ? -14.815 -4.812 21.771 1.00 97.44 134 ALA A N 1
ATOM 981 C CA . ALA A 1 134 ? -15.071 -3.963 20.612 1.00 97.44 134 ALA A CA 1
ATOM 982 C C . ALA A 1 134 ? -13.886 -3.025 20.305 1.00 97.44 134 ALA A C 1
ATOM 984 O O . ALA A 1 134 ? -13.552 -2.812 19.137 1.00 97.44 134 ALA A O 1
ATOM 985 N N . GLU A 1 135 ? -13.222 -2.486 21.333 1.00 96.88 135 GLU A N 1
ATOM 986 C CA . GLU A 1 135 ? -12.000 -1.686 21.175 1.00 96.88 135 GLU A CA 1
ATOM 987 C C . GLU A 1 135 ? -10.849 -2.519 20.587 1.00 96.88 135 GLU A C 1
ATOM 989 O O . GLU A 1 135 ? -10.222 -2.084 19.612 1.00 96.88 135 GLU A O 1
ATOM 994 N N . ALA A 1 136 ? -10.633 -3.734 21.104 1.00 97.69 136 ALA A N 1
ATOM 995 C CA . ALA A 1 136 ? -9.631 -4.667 20.593 1.00 97.69 136 ALA A CA 1
ATOM 996 C C . ALA A 1 136 ? -9.917 -5.087 19.136 1.00 97.69 136 ALA A C 1
ATOM 998 O O . ALA A 1 136 ? -9.029 -5.011 18.287 1.00 97.69 136 ALA A O 1
ATOM 999 N N . GLU A 1 137 ? -11.160 -5.450 18.801 1.00 97.75 137 GLU A N 1
ATOM 1000 C CA . GLU A 1 137 ? -11.596 -5.798 17.436 1.00 97.75 137 GLU A CA 1
ATOM 1001 C C . GLU A 1 137 ? -11.393 -4.631 16.453 1.00 97.75 137 GLU A C 1
ATOM 1003 O O . GLU A 1 137 ? -10.904 -4.815 15.330 1.00 97.75 137 GLU A O 1
ATOM 1008 N N . ALA A 1 138 ? -11.717 -3.404 16.872 1.00 97.69 138 ALA A N 1
ATOM 1009 C CA . ALA A 1 138 ? -11.462 -2.210 16.074 1.00 97.69 138 ALA A CA 1
ATOM 1010 C C . ALA A 1 138 ? -9.953 -1.962 15.891 1.00 97.69 138 ALA A C 1
ATOM 1012 O O . ALA A 1 138 ? -9.522 -1.543 14.813 1.00 97.69 138 ALA A O 1
ATOM 1013 N N . GLY A 1 139 ? -9.146 -2.233 16.922 1.00 97.69 139 GLY A N 1
ATOM 1014 C CA . GLY A 1 139 ? -7.685 -2.223 16.855 1.00 97.69 139 GLY A CA 1
ATOM 1015 C C . GLY A 1 139 ? -7.139 -3.225 15.840 1.00 97.69 139 GLY A C 1
ATOM 1016 O O . GLY A 1 139 ? -6.358 -2.837 14.973 1.00 97.69 139 GLY A O 1
ATOM 1017 N N . LEU A 1 140 ? -7.610 -4.475 15.881 1.00 97.81 140 LEU A N 1
ATOM 1018 C CA . LEU A 1 140 ? -7.212 -5.538 14.952 1.00 97.81 140 LEU A CA 1
ATOM 1019 C C . LEU A 1 140 ? -7.580 -5.194 13.507 1.00 97.81 140 LEU A C 1
ATOM 1021 O O . LEU A 1 140 ? -6.757 -5.340 12.608 1.00 97.81 140 LEU A O 1
ATOM 1025 N N . THR A 1 141 ? -8.773 -4.637 13.288 1.00 98.19 141 THR A N 1
ATOM 1026 C CA . THR A 1 141 ? -9.205 -4.178 11.959 1.00 98.19 141 THR A CA 1
ATOM 1027 C C . THR A 1 141 ? -8.267 -3.098 11.405 1.00 98.19 141 THR A C 1
ATOM 1029 O O . THR A 1 141 ? -7.873 -3.152 10.238 1.00 98.19 141 THR A O 1
ATOM 1032 N N . ARG A 1 142 ? -7.865 -2.124 12.237 1.00 97.88 142 ARG A N 1
ATOM 1033 C CA . ARG A 1 142 ? -6.887 -1.094 11.843 1.00 97.88 142 ARG A CA 1
ATOM 1034 C C . ARG A 1 142 ? -5.509 -1.696 11.576 1.00 97.88 142 ARG A C 1
ATOM 1036 O O . ARG A 1 142 ? -4.903 -1.362 10.562 1.00 97.88 142 ARG A O 1
ATOM 1043 N N . ALA A 1 143 ? -5.037 -2.584 12.451 1.00 97.69 143 ALA A N 1
ATOM 1044 C CA . ALA A 1 143 ? -3.750 -3.257 12.305 1.00 97.69 143 ALA A CA 1
ATOM 1045 C C . ALA A 1 143 ? -3.678 -4.041 10.988 1.00 97.69 143 ALA A C 1
ATOM 1047 O O . ALA A 1 143 ? -2.732 -3.863 10.223 1.00 97.69 143 ALA A O 1
ATOM 1048 N N . ARG A 1 144 ? -4.718 -4.819 10.670 1.00 98.25 144 ARG A N 1
ATOM 1049 C CA . ARG A 1 144 ? -4.830 -5.547 9.404 1.00 98.25 144 ARG A CA 1
ATOM 1050 C C . ARG A 1 144 ? -4.757 -4.627 8.195 1.00 98.25 144 ARG A C 1
ATOM 1052 O O . ARG A 1 144 ? -3.964 -4.876 7.298 1.00 98.25 144 ARG A O 1
ATOM 1059 N N . ALA A 1 145 ? -5.529 -3.541 8.185 1.00 97.62 145 ALA A N 1
ATOM 1060 C CA . ALA A 1 145 ? -5.510 -2.593 7.073 1.00 97.62 145 ALA A CA 1
ATOM 1061 C C . ALA A 1 145 ? -4.118 -1.969 6.853 1.00 97.62 145 ALA A C 1
ATOM 1063 O O . ALA A 1 145 ? -3.718 -1.751 5.710 1.00 97.62 145 ALA A O 1
ATOM 1064 N N . VAL A 1 146 ? -3.371 -1.697 7.931 1.00 98.00 146 VAL A N 1
ATOM 1065 C CA . VAL A 1 146 ? -1.988 -1.196 7.856 1.00 98.00 146 VAL A CA 1
ATOM 1066 C C . VAL A 1 146 ? -1.041 -2.261 7.296 1.00 98.00 146 VAL A C 1
ATOM 1068 O O . VAL A 1 146 ? -0.269 -1.958 6.388 1.00 98.00 146 VAL A O 1
ATOM 1071 N N . VAL A 1 147 ? -1.119 -3.499 7.793 1.00 98.12 147 VAL A N 1
ATOM 1072 C CA . VAL A 1 147 ? -0.269 -4.617 7.346 1.00 98.12 147 VAL A CA 1
ATOM 1073 C C . VAL A 1 147 ? -0.539 -4.970 5.882 1.00 98.12 147 VAL A C 1
ATOM 1075 O O . VAL A 1 147 ? 0.399 -5.009 5.088 1.00 98.12 147 VAL A O 1
ATOM 1078 N N . ASP A 1 148 ? -1.806 -5.147 5.499 1.00 98.12 148 ASP A N 1
ATOM 1079 C CA . ASP A 1 148 ? -2.207 -5.464 4.123 1.00 98.12 148 ASP A CA 1
ATOM 1080 C C . ASP A 1 148 ? -1.745 -4.369 3.149 1.00 98.12 148 ASP A C 1
ATOM 1082 O O . ASP A 1 148 ? -1.231 -4.665 2.067 1.00 98.12 148 ASP A O 1
ATOM 1086 N N . ARG A 1 149 ? -1.866 -3.093 3.542 1.00 97.81 149 ARG A N 1
ATOM 1087 C CA . ARG A 1 149 ? -1.376 -1.969 2.737 1.00 97.81 149 ARG A CA 1
ATOM 1088 C C . ARG A 1 149 ? 0.144 -1.984 2.590 1.00 97.81 149 ARG A C 1
ATOM 1090 O O . ARG A 1 149 ? 0.628 -1.817 1.478 1.00 97.81 149 ARG A O 1
ATOM 1097 N N . ALA A 1 150 ? 0.890 -2.193 3.674 1.00 97.31 150 ALA A N 1
ATOM 1098 C CA . ALA A 1 150 ? 2.351 -2.235 3.624 1.00 97.31 150 ALA A CA 1
ATOM 1099 C C . ALA A 1 150 ? 2.863 -3.358 2.710 1.00 97.31 150 ALA A C 1
ATOM 1101 O O . ALA A 1 150 ? 3.786 -3.142 1.927 1.00 97.31 150 ALA A O 1
ATOM 1102 N N . ILE A 1 151 ? 2.232 -4.536 2.771 1.00 98.12 151 ILE A N 1
ATOM 1103 C CA . ILE A 1 151 ? 2.541 -5.662 1.881 1.00 98.12 151 ILE A CA 1
ATOM 1104 C C . ILE A 1 151 ? 2.239 -5.284 0.426 1.00 98.12 151 ILE A C 1
ATOM 1106 O O . ILE A 1 151 ? 3.104 -5.424 -0.437 1.00 98.12 151 ILE A O 1
ATOM 1110 N N . ALA A 1 152 ? 1.050 -4.741 0.151 1.00 97.69 152 ALA A N 1
ATOM 1111 C CA . ALA A 1 152 ? 0.661 -4.349 -1.202 1.00 97.69 152 ALA A CA 1
ATOM 1112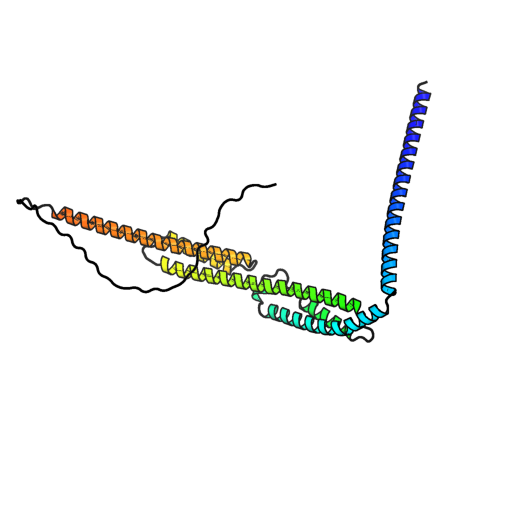 C C . ALA A 1 152 ? 1.579 -3.265 -1.802 1.00 97.69 152 ALA A C 1
ATOM 1114 O O . ALA A 1 152 ? 1.958 -3.361 -2.973 1.00 97.69 152 ALA A O 1
ATOM 1115 N N . ASP A 1 153 ? 1.958 -2.260 -1.008 1.00 97.75 153 ASP A N 1
ATOM 1116 C CA . ASP A 1 153 ? 2.859 -1.180 -1.419 1.00 97.75 153 ASP A CA 1
ATOM 1117 C C . ASP A 1 153 ? 4.286 -1.714 -1.667 1.00 97.75 153 ASP A C 1
ATOM 1119 O O . ASP A 1 153 ? 4.946 -1.326 -2.640 1.00 97.75 153 ASP A O 1
ATOM 1123 N N . HIS A 1 154 ? 4.755 -2.657 -0.841 1.00 98.19 154 HIS A N 1
ATOM 1124 C CA . HIS A 1 154 ? 6.040 -3.328 -1.039 1.00 98.19 154 HIS A CA 1
ATOM 1125 C C . HIS A 1 154 ? 6.040 -4.140 -2.343 1.00 98.19 154 HIS A C 1
ATOM 1127 O O . HIS A 1 154 ? 6.936 -3.985 -3.174 1.00 98.19 154 HIS A O 1
ATOM 1133 N N . ASP A 1 155 ? 5.014 -4.959 -2.575 1.00 98.31 155 ASP A N 1
ATOM 1134 C CA . ASP A 1 155 ? 4.886 -5.775 -3.788 1.00 98.31 155 ASP A CA 1
ATOM 1135 C C . ASP A 1 155 ? 4.737 -4.925 -5.057 1.00 98.31 155 ASP A C 1
ATOM 1137 O O . ASP A 1 155 ? 5.193 -5.303 -6.141 1.00 98.31 155 ASP A O 1
ATOM 1141 N N . ALA A 1 156 ? 4.083 -3.765 -4.963 1.00 97.88 156 ALA A N 1
ATOM 1142 C CA . ALA A 1 156 ? 4.048 -2.793 -6.051 1.00 97.88 156 ALA A CA 1
ATOM 1143 C C . ALA A 1 156 ? 5.448 -2.234 -6.356 1.00 97.88 156 ALA A C 1
ATOM 1145 O O . ALA A 1 156 ? 5.842 -2.200 -7.523 1.00 97.88 156 ALA A O 1
ATOM 1146 N N . SER A 1 157 ? 6.216 -1.887 -5.320 1.00 98.19 157 SER A N 1
ATOM 1147 C CA . SER A 1 157 ? 7.588 -1.380 -5.460 1.00 98.19 157 SER A CA 1
ATOM 1148 C C . SER A 1 157 ? 8.523 -2.416 -6.097 1.00 98.19 157 SER A C 1
ATOM 1150 O O . SER A 1 157 ? 9.256 -2.087 -7.028 1.00 98.19 157 SER A O 1
ATOM 1152 N N . GLN A 1 158 ? 8.446 -3.686 -5.680 1.00 98.56 158 GLN A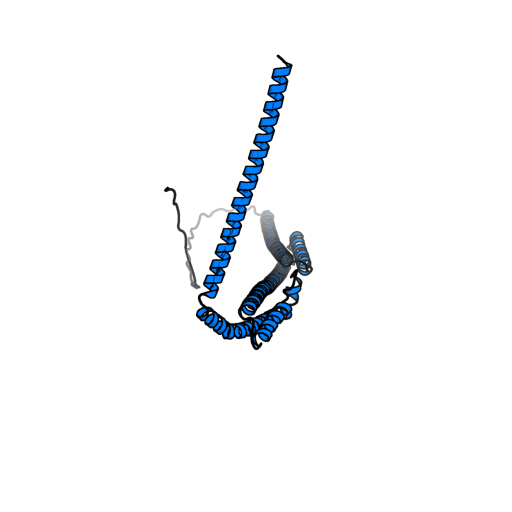 N 1
ATOM 1153 C CA . GLN A 1 158 ? 9.239 -4.773 -6.278 1.00 98.56 158 GLN A CA 1
ATOM 1154 C C . GLN A 1 158 ? 8.913 -4.971 -7.762 1.00 98.56 158 GLN A C 1
ATOM 1156 O O . GLN A 1 158 ? 9.808 -5.024 -8.604 1.00 98.56 158 GLN A O 1
ATOM 1161 N N . ARG A 1 159 ? 7.623 -4.971 -8.123 1.00 98.44 159 ARG A N 1
ATOM 1162 C CA . ARG A 1 159 ? 7.208 -5.048 -9.533 1.00 98.44 159 ARG A CA 1
ATOM 1163 C C . ARG A 1 159 ? 7.708 -3.863 -10.361 1.00 98.44 159 ARG A C 1
ATOM 1165 O O . ARG A 1 159 ? 8.002 -4.037 -11.545 1.00 98.44 159 ARG A O 1
ATOM 1172 N N . ALA A 1 160 ? 7.786 -2.668 -9.775 1.00 98.25 160 ALA A N 1
ATOM 1173 C CA . ALA A 1 160 ? 8.336 -1.496 -10.449 1.00 98.25 160 ALA A CA 1
ATOM 1174 C C . ALA A 1 160 ? 9.844 -1.655 -10.715 1.00 98.25 160 ALA A C 1
ATOM 1176 O O . ALA A 1 160 ? 10.281 -1.406 -11.843 1.00 98.25 160 ALA A O 1
ATOM 1177 N N . LEU A 1 161 ? 10.614 -2.138 -9.730 1.00 98.31 161 LEU A N 1
ATOM 1178 C CA . LEU A 1 161 ? 12.044 -2.449 -9.877 1.00 98.31 161 LEU A CA 1
ATOM 1179 C C . LEU A 1 161 ? 12.284 -3.497 -10.976 1.00 98.31 161 LEU A C 1
ATOM 1181 O O . LEU A 1 161 ? 13.069 -3.254 -11.895 1.00 98.31 161 LEU A O 1
ATOM 1185 N N . ASP A 1 162 ? 11.538 -4.604 -10.965 1.00 98.44 162 ASP A N 1
ATOM 1186 C CA . ASP A 1 162 ? 11.638 -5.658 -11.985 1.00 98.44 162 ASP A CA 1
ATOM 1187 C C . ASP A 1 162 ? 11.327 -5.138 -13.399 1.00 98.44 162 ASP A C 1
ATOM 1189 O O . ASP A 1 162 ? 11.995 -5.484 -14.386 1.00 98.44 162 ASP A O 1
ATOM 1193 N N . ALA A 1 163 ? 10.310 -4.278 -13.519 1.00 98.19 163 ALA A N 1
ATOM 1194 C CA . ALA A 1 163 ? 9.940 -3.659 -14.786 1.00 98.19 163 ALA A CA 1
ATOM 1195 C C . ALA A 1 163 ? 11.029 -2.702 -15.297 1.00 98.19 163 ALA A C 1
ATOM 1197 O O . ALA A 1 163 ? 11.304 -2.675 -16.501 1.00 98.19 163 ALA A O 1
ATOM 1198 N N . ALA A 1 164 ? 11.662 -1.940 -14.402 1.00 98.31 164 ALA A N 1
ATOM 1199 C CA . ALA A 1 164 ? 12.781 -1.064 -14.728 1.00 98.31 164 ALA A CA 1
ATOM 1200 C C . ALA A 1 164 ? 14.013 -1.861 -15.175 1.00 98.31 164 ALA A C 1
ATOM 1202 O O . ALA A 1 164 ? 14.572 -1.583 -16.240 1.00 98.31 164 ALA A O 1
ATOM 1203 N N . ALA A 1 165 ? 14.379 -2.911 -14.436 1.00 98.50 165 ALA A N 1
ATOM 1204 C CA . ALA A 1 165 ? 15.473 -3.813 -14.790 1.00 98.50 165 ALA A CA 1
ATOM 1205 C C . ALA A 1 165 ? 15.253 -4.463 -16.169 1.00 98.50 165 ALA A C 1
ATOM 1207 O O . ALA A 1 165 ? 16.152 -4.472 -17.017 1.00 98.50 165 ALA A O 1
ATOM 1208 N N . SER A 1 166 ? 14.028 -4.924 -16.440 1.00 98.25 166 SER A N 1
ATOM 1209 C CA . SER A 1 166 ? 13.640 -5.485 -17.740 1.00 98.25 166 SER A CA 1
ATOM 1210 C C . SER A 1 166 ? 13.751 -4.461 -18.879 1.00 98.25 166 SER A C 1
ATOM 1212 O O . SER A 1 166 ? 14.247 -4.785 -19.961 1.00 98.25 166 SER A O 1
ATOM 1214 N N . ALA A 1 167 ? 13.337 -3.209 -18.649 1.00 98.12 167 ALA A N 1
ATOM 1215 C CA . ALA A 1 167 ? 13.462 -2.132 -19.632 1.00 98.12 167 ALA A CA 1
ATOM 1216 C C . ALA A 1 167 ? 14.931 -1.777 -19.920 1.00 98.12 167 ALA A C 1
ATOM 1218 O O . ALA A 1 167 ? 15.304 -1.607 -21.083 1.00 98.12 167 ALA A O 1
ATOM 1219 N N . ILE A 1 168 ? 15.785 -1.737 -18.892 1.00 98.31 168 ILE A N 1
ATOM 1220 C CA . ILE A 1 168 ? 17.234 -1.518 -19.028 1.00 98.31 168 ILE A CA 1
ATOM 1221 C C . ILE A 1 168 ? 17.885 -2.646 -19.836 1.00 98.31 168 ILE A C 1
ATOM 1223 O O . ILE A 1 168 ? 18.701 -2.373 -20.722 1.00 98.31 168 ILE A O 1
ATOM 1227 N N . ALA A 1 169 ? 17.517 -3.905 -19.582 1.00 98.06 169 ALA A N 1
ATOM 1228 C CA . ALA A 1 169 ? 18.006 -5.044 -20.358 1.00 98.06 169 ALA A CA 1
ATOM 1229 C C . ALA A 1 169 ? 17.610 -4.924 -21.841 1.00 98.06 169 ALA A C 1
ATOM 1231 O O . ALA A 1 169 ? 18.470 -4.997 -22.720 1.00 98.06 169 ALA A O 1
ATOM 1232 N N . ALA A 1 170 ? 16.340 -4.625 -22.126 1.00 97.19 170 ALA A N 1
ATOM 1233 C CA . ALA A 1 170 ? 15.861 -4.431 -23.493 1.00 97.19 170 ALA A CA 1
ATOM 1234 C C . ALA A 1 170 ? 16.529 -3.235 -24.201 1.00 97.19 170 ALA A C 1
ATOM 1236 O O . ALA A 1 170 ? 16.817 -3.295 -25.400 1.00 97.19 170 ALA A O 1
ATOM 1237 N N . ALA A 1 171 ? 16.789 -2.141 -23.478 1.00 97.50 171 ALA A N 1
ATOM 1238 C CA . ALA A 1 171 ? 17.487 -0.971 -24.003 1.00 97.50 171 ALA A CA 1
ATOM 1239 C C . ALA A 1 171 ? 18.957 -1.278 -24.325 1.00 97.50 171 ALA A C 1
ATOM 1241 O O . ALA A 1 171 ? 19.446 -0.886 -25.388 1.00 97.50 171 ALA A O 1
ATOM 1242 N N . ARG A 1 172 ? 19.641 -2.045 -23.466 1.00 98.19 172 ARG A N 1
ATOM 1243 C CA . ARG A 1 172 ? 21.021 -2.503 -23.688 1.00 98.19 172 ARG A CA 1
ATOM 1244 C C . ARG A 1 172 ? 21.171 -3.221 -25.026 1.00 98.19 172 ARG A C 1
ATOM 1246 O O . ARG A 1 172 ? 22.079 -2.878 -25.781 1.00 98.19 172 ARG A O 1
ATOM 1253 N N . ASP A 1 173 ? 20.266 -4.139 -25.354 1.00 97.19 173 ASP A N 1
ATOM 1254 C CA . ASP A 1 173 ? 20.316 -4.889 -26.617 1.00 97.19 173 ASP A CA 1
ATOM 1255 C C . ASP A 1 173 ? 20.225 -3.979 -27.851 1.00 97.19 173 ASP A C 1
ATOM 1257 O O . ASP A 1 173 ? 20.822 -4.257 -28.891 1.00 97.19 173 ASP A O 1
ATOM 1261 N N . GLN A 1 174 ? 19.515 -2.850 -27.749 1.00 96.69 174 GLN A N 1
ATOM 1262 C CA . GLN A 1 174 ? 19.445 -1.868 -28.835 1.00 96.69 174 GLN A CA 1
ATOM 1263 C C . GLN A 1 174 ? 20.724 -1.028 -28.943 1.00 96.69 174 GLN A C 1
ATOM 1265 O O . GLN A 1 174 ? 21.132 -0.683 -30.053 1.00 96.69 174 GLN A O 1
ATOM 1270 N N . VAL A 1 175 ? 21.342 -0.691 -27.808 1.00 97.69 175 VAL A N 1
ATOM 1271 C CA . VAL A 1 175 ? 22.442 0.282 -27.696 1.00 97.69 175 VAL A CA 1
ATOM 1272 C C . VAL A 1 175 ? 23.821 -0.295 -28.066 1.00 97.69 175 VAL A C 1
ATOM 1274 O O . VAL A 1 175 ? 24.723 0.456 -28.439 1.00 97.69 175 VAL A O 1
ATOM 1277 N N . VAL A 1 176 ? 23.998 -1.621 -28.026 1.00 97.12 176 VAL A N 1
ATOM 1278 C CA . VAL A 1 176 ? 25.281 -2.297 -28.332 1.00 97.12 176 VAL A CA 1
ATOM 1279 C C . VAL A 1 176 ? 25.712 -2.162 -29.806 1.00 97.12 176 VAL A C 1
ATOM 1281 O O . VAL A 1 176 ? 26.882 -2.357 -30.131 1.00 97.12 176 VAL A O 1
ATOM 1284 N N . HIS A 1 177 ? 24.813 -1.780 -30.717 1.00 95.19 177 HIS A N 1
ATOM 1285 C CA . HIS A 1 177 ? 25.162 -1.596 -32.128 1.00 95.19 177 HIS A CA 1
ATOM 1286 C C . HIS A 1 177 ? 26.202 -0.482 -32.358 1.00 95.19 177 HIS A C 1
ATOM 1288 O O . HIS A 1 177 ? 26.143 0.595 -31.765 1.00 95.19 177 HIS A O 1
ATOM 1294 N N . GLY A 1 178 ? 27.114 -0.711 -33.311 1.00 96.00 178 GLY A N 1
ATOM 1295 C CA . GLY A 1 178 ? 28.158 0.257 -33.679 1.00 96.00 178 GLY A CA 1
ATOM 1296 C C . GLY A 1 178 ? 27.636 1.579 -34.258 1.00 96.00 178 GLY A C 1
ATOM 1297 O O . GLY A 1 178 ? 28.327 2.587 -34.177 1.00 96.00 178 GLY A O 1
ATOM 1298 N N . ASP A 1 179 ? 26.407 1.591 -34.784 1.00 96.31 179 ASP A N 1
ATOM 1299 C CA . ASP A 1 179 ? 25.750 2.778 -35.358 1.00 96.31 179 ASP A CA 1
ATOM 1300 C C . ASP A 1 179 ? 25.042 3.666 -34.325 1.00 96.31 179 ASP A C 1
ATOM 1302 O O . ASP A 1 179 ? 24.481 4.702 -34.679 1.00 96.31 179 ASP A O 1
ATOM 1306 N N . VAL A 1 180 ? 25.032 3.257 -33.056 1.00 97.00 180 VAL A N 1
ATOM 1307 C CA . VAL A 1 180 ? 24.349 3.978 -31.980 1.00 97.00 180 VAL A CA 1
ATOM 1308 C C . VAL A 1 180 ? 25.257 5.062 -31.403 1.00 97.00 180 VAL A C 1
ATOM 1310 O O . VAL A 1 180 ? 26.450 4.841 -31.176 1.00 97.00 180 VAL A O 1
ATOM 1313 N N . SER A 1 181 ? 24.686 6.244 -31.162 1.00 96.94 181 SER A N 1
ATOM 1314 C CA . SER A 1 181 ? 25.415 7.402 -30.647 1.00 96.94 181 SER A CA 1
ATOM 1315 C C . SER A 1 181 ? 25.801 7.260 -29.169 1.00 96.94 181 SER A C 1
ATOM 1317 O O . SER A 1 181 ? 25.238 6.457 -28.424 1.00 96.94 181 SER A O 1
ATOM 1319 N N . GLY A 1 182 ? 26.751 8.092 -28.726 1.00 97.50 182 GLY A N 1
ATOM 1320 C CA . GLY A 1 182 ? 27.106 8.208 -27.307 1.00 97.50 182 GLY A CA 1
ATOM 1321 C C . GLY A 1 182 ? 25.927 8.636 -26.425 1.00 97.50 182 GLY A C 1
ATOM 1322 O O . GLY A 1 182 ? 25.781 8.104 -25.336 1.00 97.50 182 GLY A O 1
ATOM 1323 N N . ALA A 1 183 ? 25.027 9.488 -26.930 1.00 97.62 183 ALA A N 1
ATOM 1324 C CA . ALA A 1 183 ? 23.873 9.981 -26.171 1.00 97.62 183 ALA A CA 1
ATOM 1325 C C . ALA A 1 183 ? 22.896 8.862 -25.760 1.00 97.62 183 ALA A C 1
ATOM 1327 O O . ALA A 1 183 ? 22.348 8.882 -24.665 1.00 97.62 183 ALA A O 1
ATOM 1328 N N . ALA A 1 184 ? 22.683 7.853 -26.614 1.00 97.56 184 ALA A N 1
ATOM 1329 C CA . ALA A 1 184 ? 21.849 6.706 -26.247 1.00 97.56 184 ALA A CA 1
ATOM 1330 C C . ALA A 1 184 ? 22.513 5.812 -25.181 1.00 97.56 184 ALA A C 1
ATOM 1332 O O . ALA A 1 184 ? 21.812 5.164 -24.408 1.00 97.56 184 ALA A O 1
ATOM 1333 N N . ARG A 1 185 ? 23.853 5.769 -25.144 1.00 98.06 185 ARG A N 1
ATOM 1334 C CA . ARG A 1 185 ? 24.617 5.058 -24.104 1.00 98.06 185 ARG A CA 1
ATOM 1335 C C . ARG A 1 185 ? 24.556 5.801 -22.775 1.00 98.06 185 ARG A C 1
ATOM 1337 O O . ARG A 1 185 ? 24.282 5.165 -21.770 1.00 98.06 185 ARG A O 1
ATOM 1344 N N . GLU A 1 186 ? 24.717 7.121 -22.805 1.00 98.06 186 GLU A N 1
ATOM 1345 C CA . GLU A 1 186 ? 24.596 7.993 -21.633 1.00 98.06 186 GLU A CA 1
ATOM 1346 C C . GLU A 1 186 ? 23.222 7.845 -20.966 1.00 98.06 186 GLU A C 1
ATOM 1348 O O . GLU A 1 186 ? 23.160 7.511 -19.791 1.00 98.06 186 GLU A O 1
ATOM 1353 N N . LEU A 1 187 ? 22.125 7.904 -21.736 1.00 98.06 187 LEU A N 1
ATOM 1354 C CA . LEU A 1 187 ? 20.778 7.648 -21.203 1.00 98.06 187 LEU A CA 1
ATOM 1355 C C . LEU A 1 187 ? 20.635 6.253 -20.570 1.00 98.06 187 LEU A C 1
ATOM 1357 O O . LEU A 1 187 ? 19.946 6.087 -19.567 1.00 98.06 187 LEU A O 1
ATOM 1361 N N . LEU A 1 188 ? 21.253 5.223 -21.156 1.00 98.19 188 LEU A N 1
ATOM 1362 C CA . LEU A 1 188 ? 21.218 3.879 -20.577 1.00 98.19 188 LEU A CA 1
ATOM 1363 C C . LEU A 1 188 ? 21.997 3.812 -19.254 1.00 98.19 188 LEU A C 1
ATOM 1365 O O . LEU A 1 188 ? 21.579 3.102 -18.339 1.00 98.19 188 LEU A O 1
ATOM 1369 N N . ASP A 1 189 ? 23.118 4.520 -19.155 1.00 98.12 189 ASP A N 1
ATOM 1370 C CA . ASP A 1 189 ? 23.914 4.589 -17.932 1.00 98.12 189 ASP A CA 1
ATOM 1371 C C . ASP A 1 189 ? 23.201 5.405 -16.843 1.00 98.12 189 ASP A C 1
ATOM 1373 O O . ASP A 1 189 ? 23.172 4.964 -15.694 1.00 98.12 189 ASP A O 1
ATOM 1377 N N . ASP A 1 190 ? 22.520 6.495 -17.201 1.00 98.25 190 ASP A N 1
ATOM 1378 C CA . ASP A 1 190 ? 21.652 7.253 -16.291 1.00 98.25 190 ASP A CA 1
ATOM 1379 C C . ASP A 1 190 ? 20.511 6.382 -15.750 1.00 98.25 190 ASP A C 1
ATOM 1381 O O . ASP A 1 190 ? 20.267 6.348 -14.544 1.00 98.25 190 ASP A O 1
ATOM 1385 N N . ALA A 1 191 ? 19.848 5.607 -16.617 1.00 98.25 191 ALA A N 1
ATOM 1386 C CA . ALA A 1 191 ? 18.794 4.681 -16.204 1.00 98.25 191 ALA A CA 1
ATOM 1387 C C . ALA A 1 191 ? 19.301 3.639 -15.190 1.00 98.25 191 ALA A C 1
ATOM 1389 O O . ALA A 1 191 ? 18.612 3.323 -14.221 1.00 98.25 191 ALA A O 1
ATOM 1390 N N . ARG A 1 192 ? 20.524 3.123 -15.374 1.00 98.50 192 ARG A N 1
ATOM 1391 C CA . ARG A 1 192 ? 21.155 2.192 -14.422 1.00 98.50 192 ARG A CA 1
ATOM 1392 C C . ARG A 1 192 ? 21.462 2.852 -13.087 1.00 98.50 192 ARG A C 1
ATOM 1394 O O . ARG A 1 192 ? 21.243 2.229 -12.055 1.00 98.50 192 ARG A O 1
ATOM 1401 N N . GLN A 1 193 ? 21.964 4.086 -13.102 1.00 98.44 193 GLN A N 1
ATOM 1402 C CA . GLN A 1 193 ? 22.226 4.839 -11.875 1.00 98.44 193 GLN A CA 1
ATOM 1403 C C . GLN A 1 193 ? 20.928 5.099 -11.106 1.00 98.44 193 GLN A C 1
ATOM 1405 O O . GLN A 1 193 ? 20.889 4.891 -9.899 1.00 98.44 193 GLN A O 1
ATOM 1410 N N . GLN A 1 194 ? 19.853 5.482 -11.801 1.00 98.44 194 GLN A N 1
ATOM 1411 C CA . GLN A 1 194 ? 18.536 5.676 -11.191 1.00 98.44 194 GLN A CA 1
ATOM 1412 C C . GLN A 1 194 ? 17.989 4.384 -10.571 1.00 98.44 194 GLN A C 1
ATOM 1414 O O . GLN A 1 194 ? 17.503 4.424 -9.442 1.00 98.44 194 GLN A O 1
ATOM 1419 N N . LEU A 1 195 ? 18.111 3.241 -11.260 1.00 98.38 195 LEU A N 1
ATOM 1420 C CA . LEU A 1 195 ? 17.705 1.950 -10.696 1.00 98.38 195 LEU A CA 1
ATOM 1421 C C . LEU A 1 195 ? 18.534 1.597 -9.454 1.00 98.38 195 LEU A C 1
ATOM 1423 O O . LEU A 1 195 ? 17.959 1.248 -8.432 1.00 98.38 195 LEU A O 1
ATOM 1427 N N . ALA A 1 196 ? 19.859 1.754 -9.507 1.00 98.25 196 ALA A N 1
ATOM 1428 C CA . ALA A 1 196 ? 20.728 1.473 -8.364 1.00 98.25 196 ALA A CA 1
ATOM 1429 C C . ALA A 1 196 ? 20.404 2.364 -7.149 1.00 98.25 196 ALA A C 1
ATOM 1431 O O . ALA A 1 196 ? 20.423 1.894 -6.013 1.00 98.25 196 ALA A O 1
ATOM 1432 N N . LEU A 1 197 ? 20.070 3.640 -7.379 1.00 98.06 197 LEU A N 1
ATOM 1433 C CA . LEU A 1 197 ? 19.602 4.539 -6.322 1.00 98.06 197 LEU A CA 1
ATOM 1434 C C . LEU A 1 197 ? 18.275 4.054 -5.728 1.00 98.06 197 LEU A C 1
ATOM 1436 O O . LEU A 1 197 ? 18.158 3.991 -4.506 1.00 98.06 197 LEU A O 1
ATOM 1440 N N . ALA A 1 198 ? 17.315 3.659 -6.570 1.00 97.94 198 ALA A N 1
ATOM 1441 C CA . ALA A 1 198 ? 16.032 3.118 -6.126 1.00 97.94 198 ALA A CA 1
ATOM 1442 C C . ALA A 1 198 ? 16.188 1.811 -5.327 1.00 97.94 198 ALA A C 1
ATOM 1444 O O . ALA A 1 198 ? 15.518 1.640 -4.318 1.00 97.94 198 ALA A O 1
ATOM 1445 N N . GLU A 1 199 ? 17.096 0.915 -5.723 1.00 97.81 199 GLU A N 1
ATOM 1446 C CA . GLU A 1 199 ? 17.402 -0.327 -4.992 1.00 97.81 199 GLU A CA 1
ATOM 1447 C C . GLU A 1 199 ? 18.079 -0.069 -3.636 1.00 97.81 199 GLU A C 1
ATOM 1449 O O . GLU A 1 199 ? 17.927 -0.858 -2.705 1.00 97.81 199 GLU A O 1
ATOM 1454 N N . SER A 1 200 ? 18.835 1.027 -3.519 1.00 97.81 200 SER A N 1
ATOM 1455 C CA . SER A 1 200 ? 19.513 1.418 -2.276 1.00 97.81 200 SER A CA 1
ATOM 1456 C C . SER A 1 200 ? 18.630 2.201 -1.298 1.00 97.81 200 SER A C 1
ATOM 1458 O O . SER A 1 200 ? 19.030 2.430 -0.155 1.00 97.81 200 SER A O 1
ATOM 1460 N N . GLU A 1 201 ? 17.445 2.630 -1.735 1.00 97.50 201 GLU A N 1
ATOM 1461 C CA . GLU A 1 201 ? 16.507 3.378 -0.907 1.00 97.50 201 GLU A CA 1
ATOM 1462 C C . GLU A 1 201 ? 15.865 2.453 0.139 1.00 97.50 201 GLU A C 1
ATOM 1464 O O . GLU A 1 201 ? 15.403 1.354 -0.158 1.00 97.50 201 GLU A O 1
ATOM 1469 N N . THR A 1 202 ? 15.837 2.904 1.393 1.00 94.75 202 THR A N 1
ATOM 1470 C CA . THR A 1 202 ? 15.353 2.117 2.544 1.00 94.75 202 THR A CA 1
ATOM 1471 C C . THR A 1 202 ? 14.304 2.856 3.368 1.00 94.75 202 THR A C 1
ATOM 1473 O O . THR A 1 202 ? 13.662 2.253 4.221 1.00 94.75 202 THR A O 1
ATOM 1476 N N . GLY A 1 203 ? 14.096 4.151 3.114 1.00 92.31 203 GLY A N 1
ATOM 1477 C CA . GLY A 1 203 ? 13.193 4.990 3.894 1.00 92.31 203 GLY A CA 1
ATOM 1478 C C . GLY A 1 203 ? 11.779 5.099 3.328 1.00 92.31 203 GLY A C 1
ATOM 1479 O O . GLY A 1 203 ? 10.866 5.472 4.062 1.00 92.31 203 GLY A O 1
ATOM 1480 N N . SER A 1 204 ? 11.565 4.818 2.037 1.00 96.88 204 SER A N 1
ATOM 1481 C CA . SER A 1 204 ? 10.261 5.056 1.404 1.00 96.88 204 SER A CA 1
ATOM 1482 C C . SER A 1 204 ? 9.988 4.175 0.185 1.00 96.88 204 SER A C 1
ATOM 1484 O O . SER A 1 204 ? 10.620 4.322 -0.860 1.00 96.88 204 SER A O 1
ATOM 1486 N N . LEU A 1 205 ? 8.945 3.343 0.278 1.00 97.12 205 LEU A N 1
ATOM 1487 C CA . LEU A 1 205 ? 8.412 2.552 -0.843 1.00 97.12 205 LEU A CA 1
ATOM 1488 C C . LEU A 1 205 ? 7.956 3.428 -2.021 1.00 97.12 205 LEU A C 1
ATOM 1490 O O . LEU A 1 205 ? 8.155 3.082 -3.185 1.00 97.12 205 LEU A O 1
ATOM 1494 N N . ALA A 1 206 ? 7.394 4.605 -1.732 1.00 97.25 206 ALA A N 1
ATOM 1495 C CA . ALA A 1 206 ? 6.993 5.550 -2.770 1.00 97.25 206 ALA A CA 1
ATOM 1496 C C . ALA A 1 206 ? 8.207 6.117 -3.528 1.00 97.25 206 ALA A C 1
ATOM 1498 O O . ALA A 1 206 ? 8.142 6.282 -4.745 1.00 97.25 206 ALA A O 1
ATOM 1499 N N . ALA A 1 207 ? 9.320 6.377 -2.829 1.00 97.62 207 ALA A N 1
ATOM 1500 C CA . ALA A 1 207 ? 10.560 6.831 -3.457 1.00 97.62 207 ALA A CA 1
ATOM 1501 C C . ALA A 1 207 ? 11.212 5.720 -4.296 1.00 97.62 207 ALA A C 1
ATOM 1503 O O . ALA A 1 207 ? 11.622 5.992 -5.424 1.00 97.62 207 ALA A O 1
ATOM 1504 N N . ILE A 1 208 ? 11.218 4.472 -3.802 1.00 98.06 208 ILE A N 1
ATOM 1505 C CA . ILE A 1 208 ? 11.656 3.290 -4.568 1.00 98.06 208 ILE A CA 1
ATOM 1506 C C . ILE A 1 208 ? 10.851 3.179 -5.867 1.00 98.06 208 ILE A C 1
ATOM 1508 O O . ILE A 1 208 ? 11.425 3.108 -6.953 1.00 98.06 208 ILE A O 1
ATOM 1512 N N . THR A 1 209 ? 9.518 3.218 -5.767 1.00 98.38 209 THR A N 1
ATOM 1513 C CA . THR A 1 209 ? 8.620 3.105 -6.927 1.00 98.38 209 THR A CA 1
ATOM 1514 C C . THR A 1 209 ? 8.867 4.227 -7.935 1.00 98.38 209 THR A C 1
ATOM 1516 O O . THR A 1 209 ? 9.074 3.952 -9.116 1.00 98.38 209 THR A O 1
ATOM 1519 N N . ALA A 1 210 ? 8.915 5.484 -7.483 1.00 98.25 210 ALA A N 1
ATOM 1520 C CA . ALA A 1 210 ? 9.156 6.630 -8.359 1.00 98.25 210 ALA A CA 1
ATOM 1521 C C . ALA A 1 210 ? 10.542 6.576 -9.032 1.00 98.25 210 ALA A C 1
ATOM 1523 O O . ALA A 1 210 ? 10.668 6.880 -10.219 1.00 98.25 210 ALA A O 1
ATOM 1524 N N . GLY A 1 211 ? 11.579 6.155 -8.300 1.00 98.12 211 GLY A N 1
ATOM 1525 C CA . GLY A 1 211 ? 12.925 5.963 -8.841 1.00 98.12 211 GLY A CA 1
ATOM 1526 C C . GLY A 1 211 ? 12.975 4.863 -9.903 1.00 98.12 211 GLY A C 1
ATOM 1527 O O . GLY A 1 211 ? 13.560 5.059 -10.970 1.00 98.12 211 GLY A O 1
ATOM 1528 N N . ALA A 1 212 ? 12.298 3.738 -9.659 1.00 98.44 212 ALA A N 1
ATOM 1529 C CA . ALA A 1 212 ? 12.186 2.642 -10.616 1.00 98.44 212 ALA A CA 1
ATOM 1530 C C . ALA A 1 212 ? 11.428 3.056 -11.891 1.00 98.44 212 ALA A C 1
ATOM 1532 O O . ALA A 1 212 ? 11.869 2.764 -13.004 1.00 98.44 212 ALA A O 1
ATOM 1533 N N . GLU A 1 213 ? 10.316 3.784 -11.762 1.00 98.44 213 GLU A N 1
ATOM 1534 C CA . GLU A 1 213 ? 9.571 4.312 -12.911 1.00 98.44 213 GLU A CA 1
ATOM 1535 C C . GLU A 1 213 ? 10.405 5.309 -13.726 1.00 98.44 213 GLU A C 1
ATOM 1537 O O . GLU A 1 213 ? 10.477 5.191 -14.951 1.00 98.44 213 GLU A O 1
ATOM 1542 N N . SER A 1 214 ? 11.130 6.214 -13.059 1.00 98.50 214 SER A N 1
ATOM 1543 C CA . SER A 1 214 ? 12.076 7.123 -13.718 1.00 98.50 214 SER A CA 1
ATOM 1544 C C . SER A 1 214 ? 13.163 6.361 -14.489 1.00 98.50 214 SER A C 1
ATOM 1546 O O . SER A 1 214 ? 13.446 6.677 -15.651 1.00 98.50 214 SER A O 1
ATOM 1548 N N . ALA A 1 215 ? 13.749 5.325 -13.876 1.00 98.38 215 ALA A N 1
ATOM 1549 C CA . ALA A 1 215 ? 14.765 4.485 -14.507 1.00 98.38 215 ALA A CA 1
ATOM 1550 C C . ALA A 1 215 ? 14.212 3.775 -15.751 1.00 98.38 215 ALA A C 1
ATOM 1552 O O . ALA A 1 215 ? 14.844 3.761 -16.811 1.00 98.38 215 ALA A O 1
ATOM 1553 N N . LYS A 1 216 ? 12.996 3.230 -15.647 1.00 98.56 216 LYS A N 1
ATOM 1554 C CA . LYS A 1 216 ? 12.281 2.588 -16.753 1.00 98.56 216 LYS A CA 1
ATOM 1555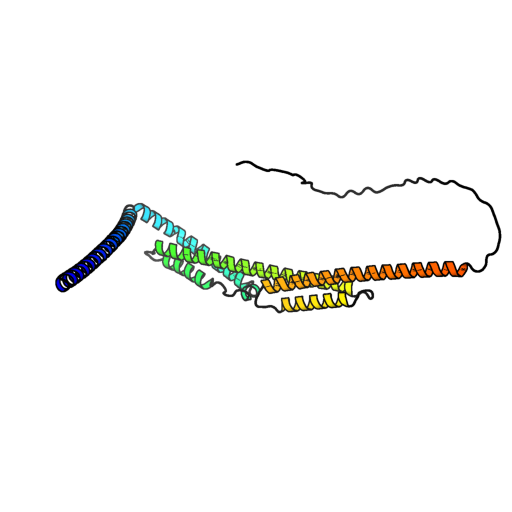 C C . LYS A 1 216 ? 12.039 3.555 -17.914 1.00 98.56 216 LYS A C 1
ATOM 1557 O O . LYS A 1 216 ? 12.292 3.195 -19.067 1.00 98.56 216 LYS A O 1
ATOM 1562 N N . ASP A 1 217 ? 11.566 4.766 -17.641 1.00 98.56 217 ASP A N 1
ATOM 1563 C CA . ASP A 1 217 ? 11.290 5.771 -18.671 1.00 98.56 217 ASP A CA 1
ATOM 1564 C C . ASP A 1 217 ? 12.572 6.237 -19.368 1.00 98.56 217 ASP A C 1
ATOM 1566 O O . ASP A 1 217 ? 12.624 6.299 -20.602 1.00 98.56 217 ASP A O 1
ATOM 1570 N N . THR A 1 218 ? 13.643 6.451 -18.603 1.00 98.50 218 THR A N 1
ATOM 1571 C CA . THR A 1 218 ? 14.970 6.786 -19.138 1.00 98.50 218 THR A CA 1
ATOM 1572 C C . THR A 1 218 ? 15.523 5.651 -20.013 1.00 98.50 218 THR A C 1
ATOM 1574 O O . THR A 1 218 ? 16.011 5.896 -21.121 1.00 98.50 218 THR A O 1
ATOM 1577 N N . ALA A 1 219 ? 15.363 4.388 -19.600 1.00 98.44 219 ALA A N 1
ATOM 1578 C CA . ALA A 1 219 ? 15.748 3.226 -20.405 1.00 98.44 219 ALA A CA 1
ATOM 1579 C C . ALA A 1 219 ? 14.949 3.134 -21.717 1.00 98.44 219 ALA A C 1
ATOM 1581 O O . ALA A 1 219 ? 15.510 2.876 -22.788 1.00 98.44 219 ALA A O 1
ATOM 1582 N N . ASN A 1 220 ? 13.641 3.402 -21.670 1.00 98.25 220 ASN A N 1
ATOM 1583 C CA . ASN A 1 220 ? 12.800 3.453 -22.865 1.00 98.25 220 ASN A CA 1
ATOM 1584 C C . ASN A 1 220 ? 13.236 4.575 -23.822 1.00 98.25 220 ASN A C 1
ATOM 1586 O O . ASN A 1 220 ? 13.280 4.360 -25.039 1.00 98.25 220 ASN A O 1
ATOM 1590 N N . ALA A 1 221 ? 13.615 5.742 -23.292 1.00 98.31 221 ALA A N 1
ATOM 1591 C CA . ALA A 1 221 ? 14.171 6.842 -24.077 1.00 98.31 221 ALA A CA 1
ATOM 1592 C C . ALA A 1 221 ? 15.506 6.454 -24.739 1.00 98.31 221 ALA A C 1
ATOM 1594 O O . ALA A 1 221 ? 15.683 6.692 -25.939 1.00 98.31 221 ALA A O 1
ATOM 1595 N N . ALA A 1 222 ? 16.400 5.773 -24.012 1.00 98.00 222 ALA A N 1
ATOM 1596 C CA . ALA A 1 222 ? 17.649 5.234 -24.555 1.00 98.00 222 ALA A CA 1
ATOM 1597 C C . ALA A 1 222 ? 17.388 4.272 -25.729 1.00 98.00 222 ALA A C 1
ATOM 1599 O O . ALA A 1 222 ? 17.967 4.414 -26.810 1.00 98.00 222 ALA A O 1
ATOM 1600 N N . ALA A 1 223 ? 16.448 3.335 -25.561 1.00 98.31 223 ALA A N 1
ATOM 1601 C CA . ALA A 1 223 ? 16.059 2.390 -26.606 1.00 98.31 223 ALA A CA 1
ATOM 1602 C C . ALA A 1 223 ? 15.457 3.091 -27.838 1.00 98.31 223 ALA A C 1
ATOM 1604 O O . ALA A 1 223 ? 15.772 2.737 -28.980 1.00 98.31 223 ALA A O 1
ATOM 1605 N N . ALA A 1 224 ? 14.593 4.088 -27.631 1.00 98.25 224 ALA A N 1
ATOM 1606 C CA . ALA A 1 224 ? 13.995 4.871 -28.709 1.00 98.25 224 ALA A CA 1
ATOM 1607 C C . ALA A 1 224 ? 15.057 5.652 -29.495 1.00 98.25 224 ALA A C 1
ATOM 1609 O O . ALA A 1 224 ? 15.054 5.615 -30.732 1.00 98.25 224 ALA A O 1
ATOM 1610 N N . ARG A 1 225 ? 16.005 6.283 -28.790 1.00 98.19 225 ARG A N 1
ATOM 1611 C CA . ARG A 1 225 ? 17.117 7.008 -29.408 1.00 98.19 225 ARG A CA 1
ATOM 1612 C C . ARG A 1 225 ? 18.031 6.079 -30.199 1.00 98.19 225 ARG A C 1
ATOM 1614 O O . ARG A 1 225 ? 18.313 6.367 -31.358 1.00 98.19 225 ARG A O 1
ATOM 1621 N N . ALA A 1 226 ? 18.398 4.924 -29.645 1.00 98.06 226 ALA A N 1
ATOM 1622 C CA . ALA A 1 226 ? 19.198 3.925 -30.354 1.00 98.06 226 ALA A CA 1
ATOM 1623 C C . ALA A 1 226 ? 18.522 3.455 -31.655 1.00 98.06 226 ALA A C 1
ATOM 1625 O O . ALA A 1 226 ? 19.163 3.333 -32.700 1.00 98.06 226 ALA A O 1
ATOM 1626 N N . ARG A 1 227 ? 17.198 3.238 -31.635 1.00 98.06 227 ARG A N 1
ATOM 1627 C CA . ARG A 1 227 ? 16.434 2.895 -32.847 1.00 98.06 227 ARG A CA 1
ATOM 1628 C C . ARG A 1 227 ? 16.459 4.019 -33.883 1.00 98.06 227 ARG A C 1
ATOM 1630 O O . ARG A 1 227 ? 16.536 3.716 -35.072 1.00 98.06 227 ARG A O 1
ATOM 1637 N N . GLN A 1 228 ? 16.374 5.278 -33.456 1.00 98.31 228 GLN A N 1
ATOM 1638 C CA . GLN A 1 228 ? 16.479 6.433 -34.348 1.00 98.31 228 GLN A CA 1
ATOM 1639 C C . GLN A 1 228 ? 17.873 6.535 -34.971 1.00 98.31 228 GLN A C 1
ATOM 1641 O O . GLN A 1 228 ? 17.966 6.592 -36.194 1.00 98.31 228 GLN A O 1
ATOM 1646 N N . ASP A 1 229 ? 18.932 6.451 -34.164 1.00 98.06 229 ASP A N 1
ATOM 1647 C CA . ASP A 1 229 ? 20.316 6.536 -34.638 1.00 98.06 229 ASP A CA 1
ATOM 1648 C C . ASP A 1 229 ? 20.604 5.490 -35.731 1.00 98.06 229 ASP A C 1
ATOM 1650 O O . ASP A 1 229 ? 21.187 5.812 -36.768 1.00 98.06 229 ASP A O 1
ATOM 1654 N N . ARG A 1 230 ? 20.116 4.251 -35.554 1.00 97.94 230 ARG A N 1
ATOM 1655 C CA . ARG A 1 230 ? 20.244 3.192 -36.570 1.00 97.94 230 ARG A CA 1
ATOM 1656 C C . ARG A 1 230 ? 19.535 3.537 -37.879 1.00 97.94 230 ARG A C 1
ATOM 1658 O O . ARG A 1 230 ? 20.118 3.337 -38.942 1.00 97.94 230 ARG A O 1
ATOM 1665 N N . ARG A 1 231 ? 18.307 4.066 -37.817 1.00 98.25 231 ARG A N 1
ATOM 1666 C CA . ARG A 1 231 ? 17.571 4.493 -39.021 1.00 98.25 231 ARG A CA 1
ATOM 1667 C C . ARG A 1 231 ? 18.309 5.618 -39.741 1.00 98.25 231 ARG A C 1
ATOM 1669 O O . ARG A 1 231 ? 18.453 5.569 -40.958 1.00 98.25 231 ARG A O 1
ATOM 1676 N N . ASP A 1 232 ? 18.833 6.586 -38.999 1.00 98.12 232 ASP A N 1
ATOM 1677 C CA . ASP A 1 232 ? 19.572 7.712 -39.572 1.00 98.12 232 ASP A CA 1
ATOM 1678 C C . ASP A 1 232 ? 20.905 7.259 -40.192 1.00 98.12 232 ASP A C 1
ATOM 1680 O O . ASP A 1 232 ? 21.345 7.801 -41.210 1.00 98.12 232 ASP A O 1
ATOM 1684 N N . ALA A 1 233 ? 21.569 6.263 -39.597 1.00 98.06 233 ALA A N 1
ATOM 1685 C CA . ALA A 1 233 ? 22.774 5.650 -40.150 1.00 98.06 233 ALA A CA 1
ATOM 1686 C C . ALA A 1 233 ? 22.474 4.853 -41.432 1.00 98.06 233 ALA A C 1
ATOM 1688 O O . ALA A 1 233 ? 23.197 4.976 -42.424 1.00 98.06 233 ALA A O 1
ATOM 1689 N N . GLU A 1 234 ? 21.388 4.079 -41.448 1.00 98.31 234 GLU A N 1
ATOM 1690 C CA . GLU A 1 234 ? 20.930 3.336 -42.624 1.00 98.31 234 GLU A CA 1
ATOM 1691 C C . GLU A 1 234 ? 20.578 4.275 -43.786 1.00 98.31 234 GLU A C 1
ATOM 1693 O O . GLU A 1 234 ? 21.105 4.112 -44.889 1.00 98.31 234 GLU A O 1
ATOM 1698 N N . GLN A 1 235 ? 19.803 5.331 -43.525 1.00 98.38 235 GLN A N 1
ATOM 1699 C CA . GLN A 1 235 ? 19.470 6.352 -44.522 1.00 98.38 235 GLN A CA 1
ATOM 1700 C C . GLN A 1 235 ? 20.721 7.037 -45.089 1.00 98.38 235 GLN A C 1
ATOM 1702 O O . GLN A 1 235 ? 20.821 7.247 -46.302 1.00 98.38 235 GLN A O 1
ATOM 1707 N N . ARG A 1 236 ? 21.716 7.342 -44.242 1.00 98.19 236 ARG A N 1
ATOM 1708 C CA . ARG A 1 236 ? 23.004 7.903 -44.683 1.00 98.19 236 ARG A CA 1
ATOM 1709 C C . ARG A 1 236 ? 23.772 6.941 -45.588 1.00 98.19 236 ARG A C 1
ATOM 1711 O O . ARG A 1 236 ? 24.277 7.363 -46.629 1.00 98.19 236 ARG A O 1
ATOM 1718 N N . ARG A 1 237 ? 23.823 5.650 -45.248 1.00 98.00 237 ARG A N 1
ATOM 1719 C CA . ARG A 1 237 ? 24.453 4.617 -46.091 1.00 98.00 237 ARG A CA 1
ATOM 1720 C C . ARG A 1 237 ? 23.744 4.469 -47.430 1.00 98.00 237 ARG A C 1
ATOM 1722 O O . ARG A 1 237 ? 24.393 4.333 -48.463 1.00 98.00 237 ARG A O 1
ATOM 1729 N N . GLU A 1 238 ? 22.418 4.495 -47.446 1.00 98.12 238 GLU A N 1
ATOM 1730 C CA . GLU A 1 238 ? 21.644 4.456 -48.687 1.00 98.12 238 GLU A CA 1
ATOM 1731 C C . GLU A 1 238 ? 21.861 5.687 -49.562 1.00 98.12 238 GLU A C 1
ATOM 1733 O O . GLU A 1 238 ? 22.033 5.549 -50.773 1.00 98.12 238 GLU A O 1
ATOM 1738 N N . ALA A 1 239 ? 21.884 6.881 -48.968 1.00 97.94 239 ALA A N 1
ATOM 1739 C CA . ALA A 1 239 ? 22.179 8.114 -49.686 1.00 97.94 239 ALA A CA 1
ATOM 1740 C C . ALA A 1 239 ? 23.595 8.087 -50.285 1.00 97.94 239 ALA A C 1
ATOM 1742 O O . ALA A 1 239 ? 23.767 8.425 -51.456 1.00 97.94 239 ALA A O 1
ATOM 1743 N N . ALA A 1 240 ? 24.588 7.604 -49.531 1.00 97.81 240 ALA A N 1
ATOM 1744 C CA . ALA A 1 240 ? 25.955 7.427 -50.017 1.00 97.81 240 ALA A CA 1
ATOM 1745 C C . ALA A 1 240 ? 26.029 6.424 -51.182 1.00 97.81 240 ALA A C 1
ATOM 1747 O O . ALA A 1 240 ? 26.609 6.741 -52.221 1.00 97.81 240 ALA A O 1
ATOM 1748 N N . ARG A 1 241 ? 25.363 5.263 -51.067 1.00 97.88 241 ARG A N 1
ATOM 1749 C CA . ARG A 1 241 ? 25.266 4.265 -52.152 1.00 97.88 241 ARG A CA 1
ATOM 1750 C C . ARG A 1 241 ? 24.622 4.849 -53.412 1.00 97.88 241 ARG A C 1
ATOM 1752 O O . ARG A 1 241 ? 25.113 4.625 -54.517 1.00 97.88 241 ARG A O 1
ATOM 1759 N N . ARG A 1 242 ? 23.548 5.634 -53.261 1.00 96.88 242 ARG A N 1
ATOM 1760 C CA . ARG A 1 242 ? 22.885 6.330 -54.378 1.00 96.88 242 ARG A CA 1
ATOM 1761 C C . ARG A 1 242 ? 23.798 7.370 -55.031 1.00 96.88 242 ARG A C 1
ATOM 1763 O O . ARG A 1 242 ? 23.869 7.421 -56.258 1.00 96.88 242 ARG A O 1
ATOM 1770 N N . ALA A 1 243 ? 24.516 8.161 -54.237 1.00 96.38 243 ALA A N 1
ATOM 1771 C CA . ALA A 1 243 ? 25.459 9.156 -54.742 1.00 96.38 243 ALA A CA 1
ATOM 1772 C C . ALA A 1 243 ? 26.636 8.510 -55.495 1.00 96.38 243 ALA A C 1
ATOM 1774 O O . ALA A 1 243 ? 27.022 8.986 -56.563 1.00 96.38 243 ALA A O 1
ATOM 1775 N N . GLU A 1 244 ? 27.178 7.401 -54.989 1.00 96.06 244 GLU A N 1
ATOM 1776 C CA . GLU A 1 244 ? 28.246 6.657 -55.661 1.00 96.06 244 GLU A CA 1
ATOM 1777 C C . GLU A 1 244 ? 27.769 6.044 -56.986 1.00 96.06 244 GLU A C 1
ATOM 1779 O O . GLU A 1 244 ? 28.438 6.184 -58.013 1.00 96.06 244 GLU A O 1
ATOM 1784 N N . ALA A 1 245 ? 26.581 5.433 -57.001 1.00 94.38 245 ALA A N 1
ATOM 1785 C CA . ALA A 1 245 ? 25.984 4.892 -58.221 1.00 94.38 245 ALA A CA 1
ATOM 1786 C C . ALA A 1 245 ? 25.751 5.981 -59.285 1.00 94.38 245 ALA A C 1
ATOM 1788 O O . ALA A 1 245 ? 26.007 5.752 -60.470 1.00 94.38 245 ALA A O 1
ATOM 1789 N N . ALA A 1 246 ? 25.318 7.179 -58.875 1.00 92.69 246 ALA A N 1
ATOM 1790 C CA . ALA A 1 246 ? 25.168 8.323 -59.772 1.00 92.69 246 ALA A CA 1
ATOM 1791 C C . ALA A 1 246 ? 26.518 8.781 -60.358 1.00 92.69 246 ALA A C 1
ATOM 1793 O O . ALA A 1 246 ? 26.611 8.998 -61.566 1.00 92.69 246 ALA A O 1
ATOM 1794 N N . ARG A 1 247 ? 27.582 8.844 -59.541 1.00 92.44 247 ARG A N 1
ATOM 1795 C CA . ARG A 1 247 ? 28.941 9.203 -59.996 1.00 92.44 247 ARG A CA 1
ATOM 1796 C C . ARG A 1 247 ? 29.516 8.207 -61.006 1.00 92.44 247 ARG A C 1
ATOM 1798 O O . ARG A 1 247 ? 30.114 8.621 -61.996 1.00 92.44 247 ARG A O 1
ATOM 1805 N N . ARG A 1 248 ? 29.311 6.901 -60.795 1.00 89.00 248 ARG A N 1
ATOM 1806 C CA . ARG A 1 248 ? 29.764 5.862 -61.741 1.00 89.00 248 ARG A CA 1
ATOM 1807 C C . ARG A 1 248 ? 29.057 5.964 -63.098 1.00 89.00 248 ARG A C 1
ATOM 1809 O O . ARG A 1 248 ? 29.672 5.711 -64.128 1.00 89.00 248 ARG A O 1
ATOM 1816 N N . ARG A 1 249 ? 27.782 6.376 -63.120 1.00 84.12 249 ARG A N 1
ATOM 1817 C CA . ARG A 1 249 ? 27.047 6.628 -64.372 1.00 84.12 249 ARG A CA 1
ATOM 1818 C C . ARG A 1 249 ? 27.564 7.862 -65.111 1.00 84.12 249 ARG A C 1
ATOM 1820 O O . ARG A 1 249 ? 27.681 7.815 -66.329 1.00 84.12 249 ARG A O 1
ATOM 1827 N N . SER A 1 250 ? 27.915 8.936 -64.400 1.00 76.81 250 SER A N 1
ATOM 1828 C CA . SER A 1 250 ? 28.441 10.150 -65.038 1.00 76.81 250 SER A CA 1
ATOM 1829 C C . SER A 1 250 ? 29.872 9.989 -65.565 1.00 76.81 250 SER A C 1
ATOM 1831 O O . SER A 1 250 ? 30.211 10.603 -66.571 1.00 76.81 250 SER A O 1
ATOM 1833 N N . SER A 1 251 ? 30.712 9.149 -64.945 1.00 65.81 251 SER A N 1
ATOM 1834 C CA . SER A 1 251 ? 32.090 8.919 -65.418 1.00 65.81 251 SER A CA 1
ATOM 1835 C C . SER A 1 251 ? 32.195 7.956 -66.610 1.00 65.81 251 SER A C 1
ATOM 1837 O O . SER A 1 251 ? 33.244 7.890 -67.238 1.00 65.81 251 SER A O 1
ATOM 1839 N N . SER A 1 252 ? 31.125 7.227 -66.950 1.00 59.66 252 SER A N 1
ATOM 1840 C CA . SER A 1 252 ? 31.059 6.335 -68.121 1.00 59.66 252 SER A CA 1
ATOM 1841 C C . SER A 1 252 ? 30.556 7.035 -69.401 1.00 59.66 252 SER A C 1
ATOM 1843 O O . SER A 1 252 ? 30.374 6.376 -70.421 1.00 59.66 252 SER A O 1
ATOM 1845 N N . GLY A 1 253 ? 30.302 8.351 -69.360 1.00 51.91 253 GLY A N 1
ATOM 1846 C CA . GLY A 1 253 ? 29.717 9.128 -70.466 1.00 51.91 253 GLY A CA 1
ATOM 1847 C C . GLY A 1 253 ? 30.713 9.868 -71.371 1.00 51.91 253 GLY A C 1
ATOM 1848 O O . GLY A 1 253 ? 30.293 10.619 -72.246 1.00 51.91 253 GLY A O 1
ATOM 1849 N N . GLY A 1 254 ? 32.021 9.687 -71.179 1.00 54.66 254 GLY A N 1
ATOM 1850 C CA . GLY A 1 254 ? 33.065 10.299 -72.006 1.00 54.66 254 GLY A CA 1
ATOM 1851 C C . GLY A 1 254 ? 33.559 9.360 -73.105 1.00 54.66 254 GLY A C 1
ATOM 1852 O O . GLY A 1 254 ? 34.660 8.835 -72.996 1.00 54.66 254 GLY A O 1
ATOM 1853 N N . GLY A 1 255 ? 32.752 9.125 -74.142 1.00 52.22 255 GLY A N 1
ATOM 1854 C CA . GLY A 1 255 ? 33.176 8.337 -75.307 1.00 52.22 255 GLY A CA 1
ATOM 1855 C C . GLY A 1 255 ? 32.017 7.764 -76.113 1.00 52.22 255 GLY A C 1
ATOM 1856 O O . GLY A 1 255 ? 31.795 6.560 -76.099 1.00 52.22 255 GLY A O 1
ATOM 1857 N N . GLY A 1 256 ? 31.258 8.620 -76.798 1.00 49.31 256 GLY A N 1
ATOM 1858 C CA . GLY A 1 256 ? 30.131 8.174 -77.619 1.00 49.31 256 GLY A CA 1
ATOM 1859 C C . GLY A 1 256 ? 29.517 9.272 -78.477 1.00 49.31 256 GLY A C 1
ATOM 1860 O O . GLY A 1 256 ? 28.310 9.481 -78.440 1.00 49.31 256 GLY A O 1
ATOM 1861 N N . PHE A 1 257 ? 30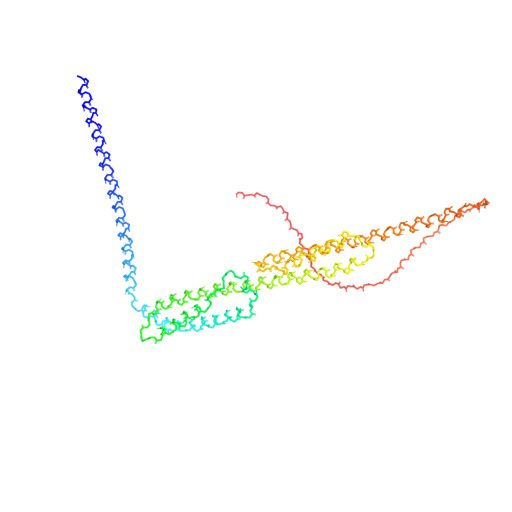.340 9.987 -79.248 1.00 52.22 257 PHE A N 1
ATOM 1862 C CA . PHE A 1 257 ? 29.859 10.603 -80.484 1.00 52.22 257 PHE A CA 1
ATOM 1863 C C . PHE A 1 257 ? 29.517 9.466 -81.454 1.00 52.22 257 PHE A C 1
ATOM 1865 O O . PHE A 1 257 ? 30.417 8.754 -81.892 1.00 52.22 257 PHE A O 1
ATOM 1872 N N . GLY A 1 258 ? 28.238 9.276 -81.780 1.00 45.56 258 GLY A N 1
ATOM 1873 C CA . GLY A 1 258 ? 27.858 8.272 -82.773 1.00 45.56 258 GLY A CA 1
ATOM 1874 C C . GLY A 1 258 ? 26.361 8.020 -82.896 1.00 45.56 258 GLY A C 1
ATOM 1875 O O . GLY A 1 258 ? 25.883 7.018 -82.395 1.00 45.56 258 GLY A O 1
ATOM 1876 N N . GLY A 1 259 ? 25.664 8.935 -83.575 1.00 50.56 259 GLY A N 1
ATOM 1877 C CA . GLY A 1 259 ? 24.709 8.632 -84.652 1.00 50.56 259 GLY A CA 1
ATOM 1878 C C . GLY A 1 259 ? 23.509 7.698 -84.417 1.00 50.56 259 GLY A C 1
ATOM 1879 O O . GLY A 1 259 ? 23.650 6.525 -84.103 1.00 50.56 259 GLY A O 1
ATOM 1880 N N . GLY A 1 260 ? 22.332 8.202 -84.799 1.00 43.00 260 GLY A N 1
ATOM 1881 C CA . GLY A 1 260 ? 21.128 7.413 -85.095 1.00 43.00 260 GLY A CA 1
ATOM 1882 C C . GLY A 1 260 ? 20.076 7.569 -83.997 1.00 43.00 260 GLY A C 1
ATOM 1883 O O . GLY A 1 260 ? 20.315 7.215 -82.857 1.00 43.00 260 GLY A O 1
ATOM 1884 N N . GLY A 1 261 ? 18.908 8.167 -84.212 1.00 49.47 261 GLY A N 1
ATOM 1885 C CA . GLY A 1 261 ? 18.081 8.110 -85.409 1.00 49.47 261 GLY A CA 1
ATOM 1886 C C . GLY A 1 261 ? 16.969 7.087 -85.182 1.00 49.47 261 GLY A C 1
ATOM 1887 O O . GLY A 1 261 ? 17.225 5.893 -85.229 1.00 49.47 261 GLY A O 1
ATOM 1888 N N . GLY A 1 262 ? 15.740 7.574 -84.989 1.00 49.44 262 GLY A N 1
ATOM 1889 C CA . GLY A 1 262 ? 14.512 6.803 -85.201 1.00 49.44 262 GLY A CA 1
ATOM 1890 C C . GLY A 1 262 ? 13.934 6.059 -83.990 1.00 49.44 262 GLY A C 1
ATOM 1891 O O . GLY A 1 262 ? 14.644 5.402 -83.241 1.00 49.44 262 GLY A O 1
ATOM 1892 N N . GLY A 1 263 ? 12.604 6.134 -83.856 1.00 43.28 263 GLY A N 1
ATOM 1893 C CA . GLY A 1 263 ? 11.797 5.245 -83.011 1.00 43.28 263 GLY A CA 1
ATOM 1894 C C . GLY A 1 263 ? 10.872 5.984 -82.043 1.00 43.28 263 GLY A C 1
ATOM 1895 O O . GLY A 1 263 ? 11.112 6.020 -80.846 1.00 43.28 263 GLY A O 1
ATOM 1896 N N . PHE A 1 264 ? 9.854 6.692 -82.537 1.00 49.69 264 PHE A N 1
ATOM 1897 C CA . PHE A 1 264 ? 8.452 6.248 -82.428 1.00 49.69 264 PHE A CA 1
ATOM 1898 C C . PHE A 1 264 ? 8.252 4.738 -82.173 1.00 49.69 264 PHE A C 1
ATOM 1900 O O . PHE A 1 264 ? 8.721 3.925 -82.963 1.00 49.69 264 PHE A O 1
ATOM 1907 N N . GLY A 1 265 ? 7.463 4.367 -81.154 1.00 42.84 265 GLY A N 1
ATOM 1908 C CA . GLY A 1 265 ? 6.819 3.045 -81.111 1.00 42.84 265 GLY A CA 1
ATOM 1909 C C . GLY A 1 265 ? 6.468 2.484 -79.727 1.00 42.84 265 GLY A C 1
ATOM 1910 O O . GLY A 1 265 ? 7.355 2.193 -78.938 1.00 42.84 265 GLY A O 1
ATOM 1911 N N . GLY A 1 266 ? 5.170 2.227 -79.514 1.00 38.91 266 GLY A N 1
ATOM 1912 C CA . GLY A 1 266 ? 4.638 1.213 -78.585 1.00 38.91 266 GLY A CA 1
ATOM 1913 C C . GLY A 1 266 ? 4.398 1.711 -77.155 1.00 38.91 266 GLY A C 1
ATOM 1914 O O . GLY A 1 266 ? 5.321 2.133 -76.481 1.00 38.91 266 GLY A O 1
ATOM 1915 N N . GLY A 1 267 ? 3.185 1.723 -76.597 1.00 44.47 267 GLY A N 1
ATOM 1916 C CA . GLY A 1 267 ? 2.115 0.740 -76.763 1.00 44.47 267 GLY A CA 1
ATOM 1917 C C . GLY A 1 267 ? 2.413 -0.474 -75.881 1.00 44.47 267 GLY A C 1
ATOM 1918 O O . GLY A 1 267 ? 3.279 -1.270 -76.216 1.00 44.47 267 GLY A O 1
ATOM 1919 N N . GLY A 1 268 ? 1.715 -0.609 -74.752 1.00 37.81 268 GLY A N 1
ATOM 1920 C CA . GLY A 1 268 ? 1.926 -1.745 -73.857 1.00 37.81 268 GLY A CA 1
ATOM 1921 C C . GLY A 1 268 ? 1.202 -1.609 -72.529 1.00 37.81 268 GLY A C 1
ATOM 1922 O O . GLY A 1 268 ? 1.821 -1.381 -71.496 1.00 37.81 268 GLY A O 1
ATOM 1923 N N . GLY A 1 269 ? -0.124 -1.744 -72.556 1.00 47.78 269 GLY A N 1
ATOM 1924 C CA . GLY A 1 269 ? -0.865 -2.086 -71.350 1.00 47.78 269 GLY A CA 1
ATOM 1925 C C . GLY A 1 269 ? -0.485 -3.489 -70.878 1.00 47.78 269 GLY A C 1
ATOM 1926 O O . GLY A 1 269 ? -0.214 -4.373 -71.686 1.00 47.78 269 GLY A O 1
ATOM 1927 N N . SER A 1 270 ? -0.503 -3.710 -69.568 1.00 44.22 270 SER A N 1
ATOM 1928 C CA . SER A 1 270 ? -0.651 -5.042 -68.983 1.00 44.22 270 SER A CA 1
ATOM 1929 C C . SER A 1 270 ? -1.294 -4.910 -67.612 1.00 44.22 270 SER A C 1
ATOM 1931 O O . SER A 1 270 ? -0.685 -4.490 -66.633 1.00 44.22 270 SER A O 1
ATOM 1933 N N . ARG A 1 271 ? -2.581 -5.252 -67.600 1.00 48.09 271 ARG A N 1
ATOM 1934 C CA . ARG A 1 271 ? -3.316 -5.723 -66.434 1.00 48.09 271 ARG A CA 1
ATOM 1935 C C . ARG A 1 271 ? -2.775 -7.116 -66.086 1.00 48.09 271 ARG A C 1
ATOM 1937 O O . ARG A 1 271 ? -2.647 -7.942 -66.980 1.00 48.09 271 ARG A O 1
ATOM 1944 N N . SER A 1 272 ? -2.507 -7.363 -64.811 1.00 44.94 272 SER A N 1
ATOM 1945 C CA . SER A 1 272 ? -2.397 -8.691 -64.187 1.00 44.94 272 SER A CA 1
ATOM 1946 C C . SER A 1 272 ? -2.488 -8.435 -62.678 1.00 44.94 272 SER A C 1
ATOM 1948 O O . SER A 1 272 ? -1.574 -7.833 -62.131 1.00 44.94 272 SER A O 1
ATOM 1950 N N . SER A 1 273 ? -3.603 -8.583 -61.955 1.00 45.84 273 SER A N 1
ATOM 1951 C CA . SER A 1 273 ? -4.496 -9.733 -61.728 1.00 45.84 273 SER A CA 1
ATOM 1952 C C . SER A 1 273 ? -3.778 -11.001 -61.256 1.00 45.84 273 SER A C 1
ATOM 1954 O O . SER A 1 273 ? -3.213 -11.734 -62.057 1.00 45.84 273 SER A O 1
ATOM 1956 N N . GLY A 1 274 ? -3.879 -11.259 -59.950 1.00 41.75 274 GLY A N 1
ATOM 1957 C CA . GLY A 1 274 ? -3.487 -12.492 -59.262 1.00 41.75 274 GLY A CA 1
ATOM 1958 C C . GLY A 1 274 ? -2.938 -12.136 -57.877 1.00 41.75 274 GLY A C 1
ATOM 1959 O O . GLY A 1 274 ? -1.945 -11.433 -57.791 1.00 41.75 274 GLY A O 1
ATOM 1960 N N . GLY A 1 275 ? -3.531 -12.484 -56.741 1.00 41.97 275 GLY A N 1
ATOM 1961 C CA . GLY A 1 275 ? -4.554 -13.478 -56.454 1.00 41.97 275 GLY A CA 1
ATOM 1962 C C . GLY A 1 275 ? -4.112 -14.253 -55.212 1.00 41.97 275 GLY A C 1
ATOM 1963 O O . GLY A 1 275 ? -3.021 -14.808 -55.204 1.00 41.97 275 GLY A O 1
ATOM 1964 N N . GLY A 1 276 ? -4.971 -14.306 -54.192 1.00 38.53 276 GLY A N 1
ATOM 1965 C CA . GLY A 1 276 ? -4.931 -15.345 -53.161 1.00 38.53 276 GLY A CA 1
ATOM 1966 C C . GLY A 1 276 ? -4.461 -14.904 -51.775 1.00 38.53 276 GLY A C 1
ATOM 1967 O O . GLY A 1 276 ? -3.335 -14.455 -51.601 1.00 38.53 276 GLY A O 1
ATOM 1968 N N . GLY A 1 277 ? -5.309 -15.142 -50.768 1.00 37.78 277 GLY A N 1
ATOM 1969 C CA . GLY A 1 277 ? -4.808 -15.381 -49.413 1.00 37.78 277 GLY A CA 1
ATOM 1970 C C . GLY A 1 277 ? -5.567 -14.749 -48.257 1.00 37.78 277 GLY A C 1
ATOM 1971 O O . GLY A 1 277 ? -4.952 -14.185 -47.364 1.00 37.78 277 GLY A O 1
ATOM 1972 N N . SER A 1 278 ? -6.888 -14.883 -48.234 1.00 48.88 278 SER A N 1
ATOM 1973 C CA . SER A 1 278 ? -7.713 -14.760 -47.032 1.00 48.88 278 SER A CA 1
ATOM 1974 C C . SER A 1 278 ? -7.154 -15.566 -45.848 1.00 48.88 278 SER A C 1
ATOM 1976 O O . SER A 1 278 ? -7.160 -16.797 -45.895 1.00 48.88 278 SER A O 1
ATOM 1978 N N . ARG A 1 279 ? -6.775 -14.887 -44.757 1.00 47.81 279 ARG A N 1
ATOM 1979 C CA . ARG A 1 279 ? -6.908 -15.406 -43.385 1.00 47.81 279 ARG A CA 1
ATOM 1980 C C . ARG A 1 279 ? -7.394 -14.301 -42.454 1.00 47.81 279 ARG A C 1
ATOM 1982 O O . ARG A 1 279 ? -6.626 -13.476 -41.974 1.00 47.81 279 ARG A O 1
ATOM 1989 N N . SER A 1 280 ? -8.701 -14.342 -42.218 1.00 44.84 280 SER A N 1
ATOM 1990 C CA . SER A 1 280 ? -9.339 -13.841 -41.009 1.00 44.84 280 SER A CA 1
ATOM 1991 C C . SER A 1 280 ? -8.712 -14.479 -39.770 1.00 44.84 280 SER A C 1
ATOM 1993 O O . SER A 1 280 ? -8.725 -15.696 -39.638 1.00 44.84 280 SER A O 1
ATOM 1995 N N . PHE A 1 281 ? -8.262 -13.637 -38.851 1.00 51.41 281 PHE A N 1
ATOM 1996 C CA . PHE A 1 281 ? -8.493 -13.717 -37.408 1.00 51.41 281 PHE A CA 1
ATOM 1997 C C . PHE A 1 281 ? -8.643 -12.239 -37.009 1.00 51.41 281 PHE A C 1
ATOM 1999 O O . PHE A 1 281 ? -7.770 -11.442 -37.318 1.00 51.41 281 PHE A O 1
ATOM 2006 N N . GLY A 1 282 ? -9.745 -11.728 -36.479 1.00 45.28 282 GLY A N 1
ATOM 2007 C CA . GLY A 1 282 ? -10.760 -12.360 -35.658 1.00 45.28 282 GLY A CA 1
ATOM 2008 C C . GLY A 1 282 ? -10.846 -11.539 -34.373 1.00 45.28 282 GLY A C 1
ATOM 2009 O O . GLY A 1 282 ? -9.979 -11.681 -33.524 1.00 45.28 282 GLY A O 1
ATOM 2010 N N . GLY A 1 283 ? -11.885 -10.703 -34.266 1.00 39.75 283 GLY A N 1
ATOM 2011 C CA . GLY A 1 283 ? -12.341 -10.061 -33.024 1.00 39.75 283 GLY A CA 1
ATOM 2012 C C . GLY A 1 283 ? -11.588 -8.780 -32.639 1.00 39.75 283 GLY A C 1
ATOM 2013 O O . GLY A 1 283 ? -10.371 -8.733 -32.668 1.00 39.75 283 GLY A O 1
ATOM 2014 N N . GLY A 1 284 ? -12.234 -7.685 -32.256 1.00 42.25 284 GLY A N 1
ATOM 2015 C CA . GLY A 1 284 ? -13.652 -7.460 -32.013 1.00 42.25 284 GLY A CA 1
ATOM 2016 C C . GLY A 1 284 ? -13.821 -6.207 -31.154 1.00 42.25 284 GLY A C 1
ATOM 2017 O O . GLY A 1 284 ? -13.030 -5.980 -30.248 1.00 42.25 284 GLY A O 1
ATOM 2018 N N . GLY A 1 285 ? -14.874 -5.438 -31.446 1.00 40.09 285 GLY A N 1
ATOM 2019 C CA . GLY A 1 285 ? -15.454 -4.415 -30.569 1.00 40.09 285 GLY A CA 1
ATOM 2020 C C . GLY A 1 285 ? -14.676 -3.096 -30.519 1.00 40.09 285 GLY A C 1
ATOM 2021 O O . GLY A 1 285 ? -13.490 -3.062 -30.256 1.00 40.09 285 GLY A O 1
ATOM 2022 N N . GLY A 1 286 ? -15.265 -1.932 -30.731 1.00 42.84 286 GLY A N 1
ATOM 2023 C CA . GLY A 1 286 ? -16.667 -1.588 -30.851 1.00 42.84 286 GLY A CA 1
ATOM 2024 C C . GLY A 1 286 ? -16.756 -0.074 -30.709 1.00 42.84 286 GLY A C 1
ATOM 2025 O O . GLY A 1 286 ? -16.197 0.515 -29.789 1.00 42.84 286 GLY A O 1
ATOM 2026 N N . SER A 1 287 ? -17.431 0.544 -31.665 1.00 50.25 287 SER A N 1
ATOM 2027 C CA . SER A 1 287 ? -17.754 1.961 -31.721 1.00 50.25 287 SER A CA 1
ATOM 2028 C C . SER A 1 287 ? -18.470 2.442 -30.459 1.00 50.25 287 SER A C 1
ATOM 2030 O O . SER A 1 287 ? -19.489 1.864 -30.089 1.00 50.25 287 SER A O 1
ATOM 2032 N N . ARG A 1 288 ? -18.036 3.576 -29.900 1.00 44.12 288 ARG A N 1
ATOM 2033 C CA . ARG A 1 288 ? -18.936 4.579 -29.303 1.00 44.12 288 ARG A CA 1
ATOM 2034 C C . ARG A 1 288 ? -18.434 5.981 -29.631 1.00 44.12 288 ARG A C 1
ATOM 2036 O O . ARG A 1 288 ? -17.703 6.603 -28.872 1.00 44.12 288 ARG A O 1
ATOM 2043 N N . GLY A 1 289 ? -18.845 6.446 -30.808 1.00 50.78 289 GLY A N 1
ATOM 2044 C CA . GLY A 1 289 ? -19.189 7.850 -30.993 1.00 50.78 289 GLY A CA 1
ATOM 2045 C C . GLY A 1 289 ? -20.593 8.118 -30.437 1.00 50.78 289 GLY A C 1
ATOM 2046 O O . GLY A 1 289 ? -21.383 7.190 -30.265 1.00 50.78 289 GLY A O 1
ATOM 2047 N N . GLY A 1 290 ? -20.889 9.391 -30.187 1.00 44.50 290 GLY A N 1
ATOM 2048 C CA . GLY A 1 290 ? -22.173 9.896 -29.685 1.00 44.50 290 GLY A CA 1
ATOM 2049 C C . GLY A 1 290 ? -21.911 10.709 -28.425 1.00 44.50 290 GLY A C 1
ATOM 2050 O O . GLY A 1 290 ? -21.666 10.140 -27.374 1.00 44.50 290 GLY A O 1
ATOM 2051 N N . GLY A 1 291 ? -21.745 12.023 -28.494 1.00 44.25 291 GLY A N 1
ATOM 2052 C CA . GLY A 1 291 ? -22.741 13.040 -28.850 1.00 44.25 291 GLY A CA 1
ATOM 2053 C C . GLY A 1 291 ? -22.548 14.122 -27.773 1.00 44.25 291 GLY A C 1
ATOM 2054 O O . GLY A 1 291 ? -22.357 13.795 -26.613 1.00 44.25 291 GLY A O 1
ATOM 2055 N N . GLY A 1 292 ? -22.371 15.401 -28.071 1.00 49.50 292 GLY A N 1
ATOM 2056 C CA . GLY A 1 292 ? -23.278 16.200 -28.873 1.00 49.50 292 GLY A CA 1
ATOM 2057 C C . GLY A 1 292 ? -24.311 16.843 -27.945 1.00 49.50 292 GLY A C 1
ATOM 2058 O O . GLY A 1 292 ? -25.308 16.211 -27.642 1.00 49.50 292 GLY A O 1
ATOM 2059 N N . GLY A 1 293 ? -24.037 18.085 -27.529 1.00 54.25 293 GLY A N 1
ATOM 2060 C CA . GLY A 1 293 ? -25.020 19.154 -27.305 1.00 54.25 293 GLY A CA 1
ATOM 2061 C C . GLY A 1 293 ? -26.100 18.974 -26.231 1.00 54.25 293 GLY A C 1
ATOM 2062 O O . GLY A 1 293 ? -27.034 18.201 -26.391 1.00 54.25 293 GLY A O 1
ATOM 2063 N N . GLY A 1 294 ? -26.068 19.836 -25.213 1.00 50.66 294 GLY A N 1
ATOM 2064 C CA . GLY A 1 294 ? -27.188 20.010 -24.289 1.00 50.66 294 GLY A CA 1
ATOM 2065 C C . GLY A 1 294 ? -27.033 21.249 -23.418 1.00 50.66 294 GLY A C 1
ATOM 2066 O O . GLY A 1 294 ? -26.560 21.174 -22.294 1.00 50.66 294 GLY A O 1
ATOM 2067 N N . SER A 1 295 ? -27.398 22.401 -23.971 1.00 62.44 295 SER A N 1
ATOM 2068 C CA . SER A 1 295 ? -27.484 23.695 -23.298 1.00 62.44 295 SER A CA 1
ATOM 2069 C C . SER A 1 295 ? -28.880 23.940 -22.701 1.00 62.44 295 SER A C 1
ATOM 2071 O O . SER A 1 295 ? -29.859 23.634 -23.376 1.00 62.44 295 SER A O 1
ATOM 2073 N N . ARG A 1 296 ? -28.926 24.679 -21.579 1.00 56.09 296 ARG A N 1
ATOM 2074 C CA . ARG A 1 296 ? -30.051 25.468 -21.009 1.00 56.09 296 ARG A CA 1
ATOM 2075 C C . ARG A 1 296 ? -31.193 24.720 -20.305 1.00 56.09 296 ARG A C 1
ATOM 2077 O O . ARG A 1 296 ? -31.846 23.873 -20.897 1.00 56.09 296 ARG A O 1
ATOM 2084 N N . GLY A 1 297 ? -31.552 25.236 -19.124 1.00 57.22 297 GLY A N 1
ATOM 2085 C CA . GLY A 1 297 ? -32.933 25.229 -18.635 1.00 57.22 297 GLY A CA 1
ATOM 2086 C C . GLY A 1 297 ? -33.091 25.241 -17.114 1.00 57.22 297 GLY A C 1
ATOM 2087 O O . GLY A 1 297 ? -33.258 24.168 -16.556 1.00 57.22 297 GLY A O 1
ATOM 2088 N N . PHE A 1 298 ? -33.153 26.457 -16.548 1.00 46.94 298 PHE A N 1
ATOM 2089 C CA . PHE A 1 298 ? -33.620 26.855 -15.202 1.00 46.94 298 PHE A CA 1
ATOM 2090 C C . PHE A 1 298 ? -32.768 26.495 -13.979 1.00 46.94 298 PHE A C 1
ATOM 2092 O O . PHE A 1 298 ? -32.536 25.301 -13.710 1.00 46.94 298 PHE A O 1
#

pLDDT: mean 85.98, std 18.49, range [37.78, 98.56]

Sequence (298 aa):
MRATVDEASAARKALDGALRTIEQHTSMADQQFARAREELTAAQQSADAVAAGAAHPALRVEQLRALAVDVPQRVERAVVEADAIQGQVSTHPAAMTFLAEVPDVSGLRSEAVGVGDAAGLAKPPWLRLDSQLAEAEAGLTRARAVVDRAIADHDASQRALDAAASAIAAARDQVVHGDVSGAARELLDDARQQLALAESETGSLAAITAGAESAKDTANAAAARARQDRRDAEQRREAARRAEAARRRSSSGGGGFGGGGGGFGGGGGSRSSGGGGSRSFGGGGGSRGGGGGGSRGF

Secondary structure (DSSP, 8-state):
-HHHHHHHHHHHHHHHHHHHHHHHHHHHHHHHHHHHHHHHHHHHHHHHHHHHHHS-HHHHHHHHHHHHHHHHHHHHHHHHHHHHHHHHHHH-HHHHTT-SS---HHHHHHHHHHHHHHHTSSS--HHHHHHHHHHHHHHHHHHHHHHHHHHHHHHHHHHHHHHHHHHHHHHHHHHTSTT--HHHHHHHHHHHHHHHHHHH--S-HHHHHHHHHHHHHHHHHHHHHHHHHHHHHHHHHHHHHHHHHHHHHHHT-SS-------------------------------------------

Radius of gyration: 44.9 Å; chains: 1; bounding box: 71×96×128 Å

Foldseek 3Di:
DVVVVVVVVVVVVVVVVVVVVVVVVVVVVVVVVVVVVVVVVVVVVVVVVVVVVVVCVVVVVVVLVVLLPVLLVLLVVLLVLLVVLVVLCVVCVLLCLQDPDQQPSVVLNVQSVVLNVQSPDPDRPSVVSVVSSVVSSVSSVVNSVVSVVSVVLQVLLVVLLVLLVVLLVLLVVLQPDPLADPVLVVLSVVLVVLSVVLVPDRHDSVSSNVSSNVSNVSSVVSSVRSVVSVVVVVVVVVVVVVVVVVVVVVVVPPDDPDDDDDDDDDDDDDDDDDDDDDDDDDDDDDDDDDDDDDDDDD

Organism: NCBI:txid449393